Protein AF-A0A955LW94-F1 (afdb_monomer)

Sequence (268 aa):
SRWRDDLGRRETWSETIQRFVDFMKENLQDSLTDKEYSQIHDALLHQEVVPSMRLLWASGSAARSTHVAAYNCSYIVPQKLRDFSEIMYILMCGSAAGFSVERQNIENLPRIETQSGNKRETYLVPDTKEGWCDALLSGLESWYAGDDIDFDYSAIRPKGSRLKTMGGRAMGADPLIDLLSFTKELIVSNQGRQLSSIQVHDLICKIGEIVEASGKRRAALISLSDLNDADKKKKKNGRFYETAPHRSLANNSTVYTQKPTPEEFLEE

Secondary structure (DSSP, 8-state):
--EETTTTEEPPHHHHHHHHHHHHHHHHGGGS-HHHHHHHHHHHHTTSS---HHHHHHTTHHHHH-GGGG-SEEEE---SHHHHHHHHHHHHTT-EEEEE--HHHHTTSPPPPPP-S-BPPPEE--SSHHHHHHHHHHHHHHHHTT-B--EE-TTSPPTT-B-SSS-SB---SHHHHHHHHHHHHHHHTTTTSPPPHHHHHHHHHHHHHHHHTTSS----EEEEEETT-HHHHTTTSSSHHHH-GGGGGEEEEEE-SSPPPHHHHHH-

Mean predicted aligned error: 4.95 Å

Nearest PDB structures (foldseek):
  1l1l-assembly4_D  TM=8.360E-01  e=5.823E-16  Lactobacillus leichmannii
  3o0n-assembly1_A  TM=4.102E-01  e=4.288E-04  Thermotoga maritima
  5tus-assembly3_A  TM=4.797E-01  e=1.096E-02  Homo sapiens
  2zlg-assembly1_A-2  TM=4.234E-01  e=1.449E-02  Saccharomyces cerevisiae
  9db2-assembly1_B  TM=2.442E-01  e=3.747E-02  Escherichia coli

Solvent-accessible surface area (backbone atoms only — not comparable to full-atom values): 14770 Å² total; per-residue (Å²): 108,56,80,36,82,93,73,78,42,64,47,50,70,66,57,37,49,50,50,31,51,53,42,47,46,70,75,51,48,86,78,55,53,75,66,55,53,50,53,52,50,49,34,44,71,73,60,77,45,80,74,60,69,40,33,59,69,20,46,49,69,34,28,73,76,36,65,62,27,45,42,59,69,49,74,49,72,44,38,49,75,61,44,60,24,50,53,40,44,42,39,69,48,66,16,26,44,32,36,41,42,28,64,90,36,43,71,56,34,71,62,21,36,62,74,70,80,47,69,53,77,67,44,73,33,49,73,45,71,64,29,53,24,51,47,51,33,52,48,50,60,29,43,35,69,9,30,42,73,50,74,42,57,85,62,37,57,57,58,66,42,74,37,83,65,84,52,55,37,39,65,35,54,61,47,59,54,53,46,52,48,53,49,49,53,56,47,66,78,34,49,75,34,59,73,52,51,60,53,55,49,48,52,54,21,41,51,34,49,47,45,26,64,39,74,83,59,69,48,47,35,38,40,34,30,48,73,84,41,70,73,56,81,53,63,78,49,86,69,28,66,81,81,48,49,43,55,77,42,41,51,76,47,68,52,74,94,60,87,70,53,74,66,62,61,71,72,108

Organism: NCBI:txid2053526

Foldseek 3Di:
DDDDPVVRGDDDQLRLLVLLLVLVCVVCPPVDDPVVSVVSSVCSSVPVDDDPVQSSLQRPPLCVVDVLSSAAEDEDEAQELLVLLVLLLSVLSVHAYEYELAPVRQVNYAAAAAAPAAEDEEAEQAQDSNSLSVVSSVLSVQRSVNYHYHYDQVNHDDFQPFDDNNTATDHGCVLSVVLSVLSNVLRNVRHPGGDHSVSVLLSSLSSQCSSCSRPDDGHAYEYEYALPPPCPLCCPPDVNCVVRVSNVRYDYDYDDPDDDDPVSVVSD

InterPro domains:
  IPR050862 Ribonucleoside diphosphate reductase class-2 [PTHR43371] (10-258)
  IPR054158 B12-dependent ribonucleotide reductase, insertion domain [PF21995] (118-181)

Radius of gyration: 21.72 Å; Cα contacts (8 Å, |Δi|>4): 427; chains: 1; bounding box: 57×44×60 Å

Structure (mmCIF, N/CA/C/O backbone):
data_AF-A0A955LW94-F1
#
_entry.id   AF-A0A955LW94-F1
#
loop_
_atom_site.group_PDB
_atom_site.id
_atom_site.type_symbol
_atom_site.label_atom_id
_atom_site.label_alt_id
_atom_site.label_comp_id
_atom_site.label_asym_id
_atom_site.label_entity_id
_atom_site.label_seq_id
_atom_site.pdbx_PDB_ins_code
_atom_site.Cartn_x
_atom_site.Cartn_y
_atom_site.Cartn_z
_atom_site.occupancy
_atom_site.B_iso_or_equiv
_atom_site.auth_seq_id
_atom_site.auth_comp_id
_atom_site.auth_asym_id
_atom_site.auth_atom_id
_atom_site.pdbx_PDB_model_num
ATOM 1 N N . SER A 1 1 ? 16.984 -5.914 -14.286 1.00 80.31 1 SER A N 1
ATOM 2 C CA . SER A 1 1 ? 16.863 -7.093 -15.153 1.00 80.31 1 SER A CA 1
ATOM 3 C C . SER A 1 1 ? 15.548 -7.846 -14.921 1.00 80.31 1 SER A C 1
ATOM 5 O O . SER A 1 1 ? 15.332 -8.465 -13.870 1.00 80.31 1 SER A O 1
ATOM 7 N N . ARG A 1 2 ? 14.622 -7.727 -15.879 1.00 84.38 2 ARG A N 1
ATOM 8 C CA . ARG A 1 2 ? 13.325 -8.425 -15.922 1.00 84.38 2 ARG A CA 1
ATOM 9 C C . ARG A 1 2 ? 13.457 -9.815 -16.545 1.00 84.38 2 ARG A C 1
ATOM 11 O O . ARG A 1 2 ? 14.456 -10.118 -17.180 1.00 84.38 2 ARG A O 1
ATOM 18 N N . TRP A 1 3 ? 12.460 -10.669 -16.326 1.00 86.31 3 TRP A N 1
ATOM 19 C CA . TRP A 1 3 ? 12.361 -11.960 -17.011 1.00 86.31 3 TRP A CA 1
ATOM 20 C C . TRP A 1 3 ? 11.798 -11.755 -18.42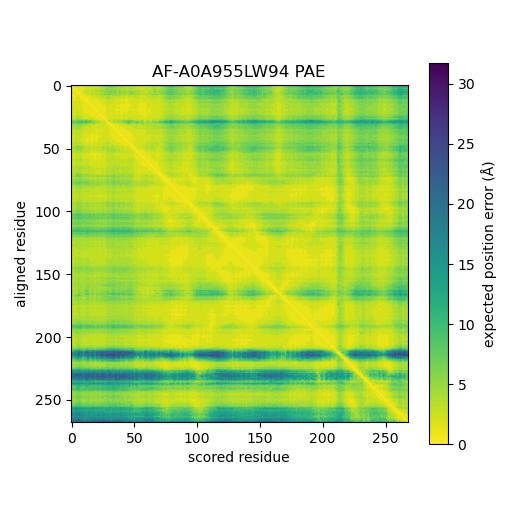3 1.00 86.31 3 TRP A C 1
ATOM 22 O O . TRP A 1 3 ? 10.822 -11.022 -18.576 1.00 86.31 3 TRP A O 1
ATOM 32 N N . ARG A 1 4 ? 12.409 -12.392 -19.424 1.00 87.25 4 ARG A N 1
ATOM 33 C CA . ARG A 1 4 ? 11.995 -12.404 -20.830 1.00 87.25 4 ARG A CA 1
ATOM 34 C C . ARG A 1 4 ? 11.497 -13.805 -21.165 1.00 87.25 4 ARG A C 1
ATOM 36 O O . ARG A 1 4 ? 12.300 -14.726 -21.299 1.00 87.25 4 ARG A O 1
ATOM 43 N N . ASP A 1 5 ? 10.176 -13.973 -21.236 1.00 86.25 5 ASP A N 1
ATOM 44 C CA . ASP A 1 5 ? 9.554 -15.279 -21.497 1.00 86.25 5 ASP A CA 1
ATOM 45 C C . ASP A 1 5 ? 9.936 -15.838 -22.874 1.00 86.25 5 ASP A C 1
ATOM 47 O O . ASP A 1 5 ? 10.143 -17.039 -23.004 1.00 86.25 5 ASP A O 1
ATOM 51 N N . ASP A 1 6 ? 10.120 -14.963 -23.862 1.00 91.25 6 ASP A N 1
ATOM 52 C CA . ASP A 1 6 ? 10.554 -15.295 -25.221 1.00 91.25 6 ASP A CA 1
ATOM 53 C C . ASP A 1 6 ? 11.993 -15.832 -25.292 1.00 91.25 6 ASP A C 1
ATOM 55 O O . ASP A 1 6 ? 12.307 -16.630 -26.169 1.00 91.25 6 ASP A O 1
ATOM 59 N N . LEU A 1 7 ? 12.858 -15.431 -24.354 1.00 92.00 7 LEU A N 1
ATOM 60 C CA . LEU A 1 7 ? 14.263 -15.855 -24.305 1.00 92.00 7 LEU A CA 1
ATOM 61 C C . LEU A 1 7 ? 14.551 -16.881 -23.200 1.00 92.00 7 LEU A C 1
ATOM 63 O O . LEU A 1 7 ? 15.684 -17.340 -23.075 1.00 92.00 7 LEU A O 1
ATOM 67 N N . GLY A 1 8 ? 13.569 -17.196 -22.349 1.00 93.31 8 GLY A N 1
ATOM 68 C CA . GLY A 1 8 ? 13.742 -18.107 -21.215 1.00 93.31 8 GLY A CA 1
ATOM 69 C C . GLY A 1 8 ? 14.806 -17.664 -20.199 1.00 93.31 8 GLY A C 1
ATOM 70 O O . GLY A 1 8 ? 15.336 -18.499 -19.466 1.00 93.31 8 GLY A O 1
ATOM 71 N N . ARG A 1 9 ? 15.147 -16.368 -20.149 1.00 93.81 9 ARG A N 1
ATOM 72 C CA . ARG A 1 9 ? 16.187 -15.815 -19.265 1.00 93.81 9 ARG A CA 1
ATOM 73 C C . ARG A 1 9 ? 15.847 -14.412 -18.777 1.00 93.81 9 ARG A C 1
ATOM 75 O O . ARG A 1 9 ? 14.855 -13.809 -19.178 1.00 93.81 9 ARG A O 1
ATOM 82 N N . ARG A 1 10 ? 16.684 -13.872 -17.891 1.00 91.25 10 ARG A N 1
ATOM 83 C CA . ARG A 1 10 ? 16.603 -12.464 -17.492 1.00 91.25 10 ARG A CA 1
ATOM 84 C C . ARG A 1 10 ? 17.370 -11.555 -18.461 1.00 91.25 10 ARG A C 1
ATOM 86 O O . ARG A 1 10 ? 18.280 -12.013 -19.151 1.00 91.25 10 ARG A O 1
ATOM 93 N N . GLU A 1 11 ? 16.994 -10.279 -18.491 1.00 94.25 11 GLU A N 1
ATOM 94 C CA . GLU A 1 11 ? 17.666 -9.233 -19.273 1.00 94.25 11 GLU A CA 1
ATOM 95 C C . GLU A 1 11 ? 19.150 -9.095 -18.888 1.00 94.25 11 GLU A C 1
ATOM 97 O O . GLU A 1 11 ? 19.503 -9.169 -17.705 1.00 94.25 11 GLU A O 1
ATOM 102 N N . THR A 1 12 ? 20.012 -8.812 -19.856 1.00 96.25 12 THR A N 1
ATOM 103 C CA . THR A 1 12 ? 21.361 -8.294 -19.602 1.00 96.25 12 THR A CA 1
ATOM 104 C C . THR A 1 12 ? 21.299 -6.826 -19.156 1.00 96.25 12 THR A C 1
ATOM 106 O O . THR A 1 12 ? 20.238 -6.186 -19.156 1.00 96.25 12 THR A O 1
ATOM 109 N N . TRP A 1 13 ? 22.444 -6.273 -18.746 1.00 95.81 13 TRP A N 1
ATOM 110 C CA . TRP A 1 13 ? 22.549 -4.844 -18.441 1.00 95.81 13 TRP A CA 1
ATOM 111 C C . TRP A 1 13 ? 22.241 -3.980 -19.670 1.00 95.81 13 TRP A C 1
ATOM 113 O O . TRP A 1 13 ? 21.379 -3.109 -19.588 1.00 95.81 13 TRP A O 1
ATOM 123 N N . SER A 1 14 ? 22.841 -4.298 -20.821 1.00 96.38 14 SER A N 1
ATOM 124 C CA . SER A 1 14 ? 22.588 -3.596 -22.084 1.00 96.38 14 SER A CA 1
ATOM 125 C C . SER A 1 14 ? 21.114 -3.632 -22.494 1.00 96.38 14 SER A C 1
ATOM 127 O O . SER A 1 14 ? 20.544 -2.596 -22.813 1.00 96.38 14 SER A O 1
ATOM 129 N N . GLU A 1 15 ? 20.448 -4.786 -22.385 1.00 96.38 15 GLU A N 1
ATOM 130 C CA . GLU A 1 15 ? 19.009 -4.910 -22.669 1.00 96.38 15 GLU A CA 1
ATOM 131 C C . GLU A 1 15 ? 18.148 -4.077 -21.705 1.00 96.38 15 GLU A C 1
ATOM 133 O O . GLU A 1 15 ? 17.124 -3.518 -22.097 1.00 96.38 15 GLU A O 1
ATOM 138 N N . THR A 1 16 ? 18.562 -3.974 -20.437 1.00 95.81 16 THR A N 1
ATOM 139 C CA . THR A 1 16 ? 17.872 -3.153 -19.431 1.00 95.81 16 THR A CA 1
ATOM 140 C C . THR A 1 16 ? 17.989 -1.663 -19.762 1.00 95.81 16 THR A C 1
ATOM 142 O O . THR A 1 16 ? 16.987 -0.950 -19.675 1.00 95.81 16 THR A O 1
ATOM 145 N N . ILE A 1 17 ? 19.189 -1.201 -20.133 1.00 97.12 17 ILE A N 1
ATOM 146 C CA . ILE A 1 17 ? 19.439 0.195 -20.507 1.00 97.12 17 ILE A CA 1
ATOM 147 C C . ILE A 1 17 ? 18.708 0.548 -21.798 1.00 97.12 17 ILE A C 1
ATOM 149 O O . ILE A 1 17 ? 17.989 1.544 -21.812 1.00 97.12 17 ILE A O 1
ATOM 153 N N . GLN A 1 18 ? 18.786 -0.301 -22.825 1.00 96.62 18 GLN A N 1
ATOM 154 C CA . GLN A 1 18 ? 18.072 -0.080 -24.081 1.00 96.62 18 GLN A CA 1
ATOM 155 C C . GLN A 1 18 ? 16.566 0.078 -23.844 1.00 96.62 18 GLN A C 1
ATOM 157 O O . GLN A 1 18 ? 15.987 1.087 -24.232 1.00 96.62 18 GLN A O 1
ATOM 162 N N . ARG A 1 19 ? 15.938 -0.842 -23.090 1.00 95.88 19 ARG A N 1
ATOM 163 C CA . ARG A 1 19 ? 14.509 -0.741 -22.740 1.00 95.88 19 ARG A CA 1
ATOM 164 C C . ARG A 1 19 ? 14.168 0.572 -22.034 1.00 95.88 19 ARG A C 1
ATOM 166 O O . ARG A 1 19 ? 13.079 1.110 -22.225 1.00 95.88 19 ARG A O 1
ATOM 173 N N . PHE A 1 20 ? 15.042 1.044 -21.150 1.00 96.19 20 PHE A N 1
ATOM 174 C CA . PHE A 1 20 ? 14.830 2.305 -20.452 1.00 96.19 20 PHE A CA 1
ATOM 175 C C . PHE A 1 20 ? 14.926 3.499 -21.401 1.00 96.19 20 PHE A C 1
ATOM 177 O O . PHE A 1 20 ? 14.016 4.322 -21.392 1.00 96.19 20 PHE A O 1
ATOM 184 N N . VAL A 1 21 ? 15.965 3.572 -22.234 1.00 96.06 21 VAL A N 1
ATOM 185 C CA . VAL A 1 21 ? 16.148 4.667 -23.196 1.00 96.06 21 VAL A CA 1
ATOM 186 C C . VAL A 1 21 ? 15.017 4.689 -24.223 1.00 96.06 21 VAL A C 1
ATOM 188 O O . VAL A 1 21 ? 14.466 5.757 -24.465 1.00 96.06 21 VAL A O 1
ATOM 191 N N . ASP A 1 22 ? 14.589 3.533 -24.736 1.00 96.12 22 ASP A N 1
ATOM 192 C CA . ASP A 1 22 ? 13.448 3.429 -25.657 1.00 96.12 22 ASP A CA 1
ATOM 193 C C . ASP A 1 22 ? 12.164 3.965 -25.022 1.00 96.12 22 ASP A C 1
ATOM 195 O O . ASP A 1 22 ? 11.426 4.735 -25.634 1.00 96.12 22 ASP A O 1
ATOM 199 N N . PHE A 1 23 ? 11.915 3.596 -23.763 1.00 96.00 23 PHE A N 1
ATOM 200 C CA . PHE A 1 23 ? 10.771 4.105 -23.016 1.00 96.00 23 PHE A CA 1
ATOM 201 C C . PHE A 1 23 ? 10.865 5.618 -22.789 1.00 96.00 23 PHE A C 1
ATOM 203 O O . PHE A 1 23 ? 9.860 6.314 -22.895 1.00 96.00 23 PHE A O 1
ATOM 210 N N . MET A 1 24 ? 12.052 6.153 -22.492 1.00 95.31 24 MET A N 1
ATOM 211 C CA . MET A 1 24 ? 12.229 7.601 -22.369 1.00 95.31 24 MET A CA 1
ATOM 212 C C . MET A 1 24 ? 12.001 8.300 -23.709 1.00 95.31 24 MET A C 1
ATOM 214 O O . MET A 1 24 ? 11.291 9.298 -23.739 1.00 95.31 24 MET A O 1
ATOM 218 N N . LYS A 1 25 ? 12.517 7.749 -24.812 1.00 95.00 25 LYS A N 1
ATOM 219 C CA . LYS A 1 25 ? 12.333 8.288 -26.164 1.00 95.00 25 LYS A CA 1
ATOM 220 C C . LYS A 1 25 ? 10.867 8.311 -26.589 1.00 95.00 25 LYS A C 1
ATOM 222 O O . LYS A 1 25 ? 10.410 9.304 -27.138 1.00 95.00 25 LYS A O 1
ATOM 227 N N . GLU A 1 26 ? 10.109 7.266 -26.262 1.00 95.12 26 GLU A N 1
ATOM 228 C CA . GLU A 1 26 ? 8.654 7.211 -26.467 1.00 95.12 26 GLU A CA 1
ATOM 229 C C . GLU A 1 26 ? 7.914 8.355 -25.752 1.00 95.12 26 GLU A C 1
ATOM 231 O O . GLU A 1 26 ? 6.994 8.937 -26.323 1.00 95.12 26 GLU A O 1
ATOM 236 N N . ASN A 1 27 ? 8.309 8.681 -24.515 1.00 94.00 27 ASN A N 1
ATOM 237 C CA . ASN A 1 27 ? 7.599 9.653 -23.673 1.00 94.00 27 ASN A CA 1
ATOM 238 C C . ASN A 1 27 ? 8.092 11.098 -23.840 1.00 94.00 27 ASN A C 1
ATOM 240 O O . ASN A 1 27 ? 7.323 12.028 -23.617 1.00 94.00 27 ASN A O 1
ATOM 244 N N . LEU A 1 28 ? 9.363 11.293 -24.193 1.00 93.06 28 LEU A N 1
ATOM 245 C CA . LEU A 1 28 ? 9.976 12.611 -24.372 1.00 93.06 28 LEU A CA 1
ATOM 246 C C . LEU A 1 28 ? 9.963 13.074 -25.831 1.00 93.06 28 LEU A C 1
ATOM 248 O O . LEU A 1 28 ? 10.077 14.275 -26.075 1.00 93.06 28 LEU A O 1
ATOM 252 N N . GLN A 1 29 ? 9.805 12.150 -26.783 1.00 88.38 29 GLN A N 1
ATOM 253 C CA . GLN A 1 29 ? 9.732 12.433 -28.218 1.00 88.38 29 GLN A CA 1
ATOM 254 C C . GLN A 1 29 ? 10.877 13.369 -28.653 1.00 88.38 29 GLN A C 1
ATOM 256 O O . GLN A 1 29 ? 12.042 13.091 -28.350 1.00 88.38 29 GLN A O 1
ATOM 261 N N . ASP A 1 30 ? 10.539 14.494 -29.289 1.00 90.88 30 ASP A N 1
ATOM 262 C CA . ASP A 1 30 ? 11.468 15.475 -29.861 1.00 90.88 30 ASP A CA 1
ATOM 263 C C . ASP A 1 30 ? 12.112 16.407 -28.818 1.00 90.88 30 ASP A C 1
ATOM 265 O O . ASP A 1 30 ? 12.793 17.367 -29.175 1.00 90.88 30 ASP A O 1
ATOM 269 N N . SER A 1 31 ? 11.927 16.142 -27.518 1.00 94.94 31 SER A N 1
ATOM 270 C CA . SER A 1 31 ? 12.567 16.931 -26.453 1.00 94.94 31 SER A CA 1
ATOM 271 C C . SER A 1 31 ? 14.090 16.770 -26.424 1.00 94.94 31 SER A C 1
ATOM 273 O O . SER A 1 31 ? 14.767 17.589 -25.811 1.00 94.94 31 SER A O 1
ATOM 275 N N . LEU A 1 32 ? 14.620 15.707 -27.041 1.00 94.75 32 LEU A N 1
ATOM 276 C CA . LEU A 1 32 ? 16.048 15.410 -27.148 1.00 94.75 32 LEU A CA 1
ATOM 277 C C . LEU A 1 32 ? 16.377 14.937 -28.567 1.00 94.75 32 LEU A C 1
ATOM 279 O O . LEU A 1 32 ? 15.595 14.238 -29.212 1.00 94.75 32 LEU A O 1
ATOM 283 N N . THR A 1 33 ? 17.569 15.274 -29.035 1.00 95.62 33 THR A N 1
ATOM 284 C CA . THR A 1 33 ? 18.122 14.808 -30.309 1.00 95.62 33 THR A CA 1
ATOM 285 C C . THR A 1 33 ? 18.599 13.353 -30.221 1.00 95.62 33 THR A C 1
ATOM 287 O O . THR A 1 33 ? 18.950 12.851 -29.153 1.00 95.62 33 THR A O 1
ATOM 290 N N . ASP A 1 34 ? 18.710 12.665 -31.363 1.00 94.00 34 ASP A N 1
ATOM 291 C CA . ASP A 1 34 ? 19.263 11.298 -31.418 1.00 94.00 34 ASP A CA 1
ATOM 292 C C . ASP A 1 34 ? 20.690 11.207 -30.854 1.00 94.00 34 ASP A C 1
ATOM 294 O O . ASP A 1 34 ? 21.075 10.198 -30.254 1.00 94.00 34 ASP A O 1
ATOM 298 N N . LYS A 1 35 ? 21.472 12.284 -31.005 1.00 96.19 35 LYS A N 1
ATOM 299 C CA . LYS A 1 35 ? 22.811 12.391 -30.423 1.00 96.19 35 LYS A CA 1
ATOM 300 C C . LYS A 1 35 ? 22.752 12.406 -28.896 1.00 96.19 35 LYS A C 1
ATOM 302 O O . LYS A 1 35 ? 23.528 11.694 -28.266 1.00 96.19 35 LYS A O 1
ATOM 307 N N . GLU A 1 36 ? 21.834 13.169 -28.309 1.00 96.56 36 GLU A N 1
ATOM 308 C CA . GLU A 1 36 ? 21.650 13.224 -26.853 1.00 96.56 36 GLU A CA 1
ATOM 309 C C . GLU A 1 36 ? 21.148 11.887 -26.301 1.00 96.56 36 GLU A C 1
ATOM 311 O O . GLU A 1 36 ? 21.689 11.405 -25.309 1.00 96.56 36 GLU A O 1
ATOM 316 N N . TYR A 1 37 ? 20.199 11.221 -26.971 1.00 95.56 37 TYR A N 1
ATOM 317 C CA . TYR A 1 37 ? 19.780 9.869 -26.576 1.00 95.56 37 TYR A CA 1
ATOM 318 C C . TYR A 1 37 ? 20.938 8.865 -26.610 1.00 95.56 37 TYR A C 1
ATOM 320 O O . TYR A 1 37 ? 21.047 8.039 -25.705 1.00 95.56 37 TYR A O 1
ATOM 328 N N . SER A 1 38 ? 21.815 8.950 -27.614 1.00 96.00 38 SER A N 1
ATOM 329 C CA . SER A 1 38 ? 22.997 8.083 -27.717 1.00 96.00 38 SER A CA 1
ATOM 330 C C . SER A 1 38 ? 23.995 8.357 -26.587 1.00 96.00 38 SER A C 1
ATOM 332 O O . SER A 1 38 ? 24.471 7.426 -25.944 1.00 96.00 38 SER A O 1
ATOM 334 N N . GLN A 1 39 ? 24.246 9.632 -26.273 1.00 97.12 39 GLN A N 1
ATOM 335 C CA . GLN A 1 39 ? 25.095 10.024 -25.142 1.00 97.12 39 GLN A CA 1
ATOM 336 C C . GLN A 1 39 ? 24.534 9.531 -23.803 1.00 97.12 39 GLN A C 1
ATOM 338 O O . GLN A 1 39 ? 25.277 8.998 -22.984 1.00 97.12 39 GLN A O 1
ATOM 343 N N . ILE A 1 40 ? 23.221 9.666 -23.589 1.00 95.81 40 ILE A N 1
ATOM 344 C CA . ILE A 1 40 ? 22.545 9.158 -22.388 1.00 95.81 40 ILE A CA 1
ATOM 345 C C . ILE A 1 40 ? 22.663 7.635 -22.318 1.00 95.81 40 ILE A C 1
ATOM 347 O O . ILE A 1 40 ? 22.987 7.102 -21.260 1.00 95.81 40 ILE A O 1
ATOM 351 N N . HIS A 1 41 ? 22.418 6.929 -23.424 1.00 96.94 41 HIS A N 1
ATOM 352 C CA . HIS A 1 41 ? 22.554 5.477 -23.483 1.00 96.94 41 HIS A CA 1
ATOM 353 C C . HIS A 1 41 ? 23.960 5.025 -23.069 1.00 96.94 41 HIS A C 1
ATOM 355 O O . HIS A 1 41 ? 24.087 4.144 -22.218 1.00 96.94 41 HIS A O 1
ATOM 361 N N . ASP A 1 42 ? 25.003 5.649 -23.614 1.00 97.81 42 ASP A N 1
ATOM 362 C CA . ASP A 1 42 ? 26.387 5.276 -23.320 1.00 97.81 42 ASP A CA 1
ATOM 363 C C . ASP A 1 42 ? 26.775 5.606 -21.878 1.00 97.81 42 ASP A C 1
ATOM 365 O O . ASP A 1 42 ? 27.359 4.759 -21.199 1.00 97.81 42 ASP A O 1
ATOM 369 N N . ALA A 1 43 ? 26.387 6.777 -21.368 1.00 97.81 43 ALA A N 1
ATOM 370 C CA . ALA A 1 43 ? 26.632 7.150 -19.976 1.00 97.81 43 ALA A CA 1
ATOM 371 C C . ALA A 1 43 ? 25.935 6.185 -18.996 1.00 97.81 43 ALA A C 1
ATOM 373 O O . ALA A 1 43 ? 26.504 5.800 -17.972 1.00 97.81 43 ALA A O 1
ATOM 374 N N . LEU A 1 44 ? 24.718 5.734 -19.324 1.00 97.19 44 LEU A N 1
ATOM 375 C CA . LEU A 1 44 ? 23.992 4.715 -18.564 1.00 97.19 44 LEU A CA 1
ATOM 376 C C . LEU A 1 44 ? 24.664 3.340 -18.650 1.00 97.19 44 LEU A C 1
ATOM 378 O O . LEU A 1 44 ? 24.786 2.648 -17.638 1.00 97.19 44 LEU A O 1
ATOM 382 N N . LEU A 1 45 ? 25.099 2.930 -19.8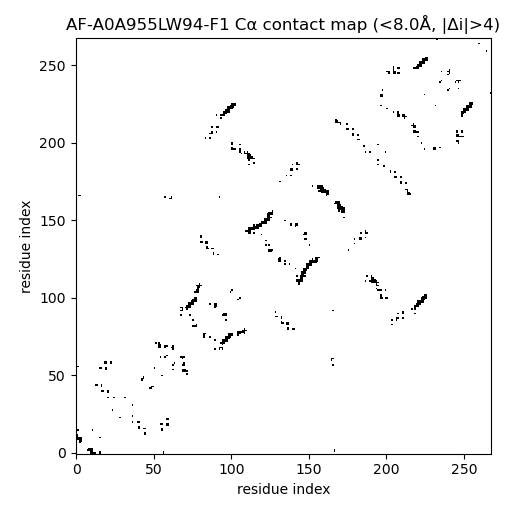43 1.00 97.06 45 LEU A N 1
ATOM 383 C CA . LEU A 1 45 ? 25.733 1.634 -20.074 1.00 97.06 45 LEU A CA 1
ATOM 384 C C . LEU A 1 45 ? 27.040 1.503 -19.282 1.00 97.06 45 LEU A C 1
ATOM 386 O O . LEU A 1 45 ? 27.262 0.461 -18.663 1.00 97.06 45 LEU A O 1
ATOM 390 N N . HIS A 1 46 ? 27.840 2.571 -19.237 1.00 97.56 46 HIS A N 1
ATOM 391 C CA . HIS A 1 46 ? 29.090 2.655 -18.474 1.00 97.56 46 HIS A CA 1
ATOM 392 C C . HIS A 1 46 ? 28.895 3.071 -17.008 1.00 97.56 46 HIS A C 1
ATOM 394 O O . HIS A 1 46 ? 29.869 3.185 -16.270 1.00 97.56 46 HIS A O 1
ATOM 400 N N . GLN A 1 47 ? 27.643 3.244 -16.566 1.00 96.25 47 GLN A N 1
ATOM 401 C CA . GLN A 1 47 ? 27.275 3.591 -15.188 1.00 96.25 47 GLN A CA 1
ATOM 402 C C . GLN A 1 47 ? 27.861 4.929 -14.696 1.00 96.25 47 GLN A C 1
ATOM 404 O O . GLN A 1 47 ? 28.007 5.134 -13.492 1.00 96.25 47 GLN A O 1
ATOM 409 N N . GLU A 1 48 ? 28.154 5.856 -15.609 1.00 97.75 48 GLU A N 1
ATOM 410 C CA . GLU A 1 48 ? 28.578 7.227 -15.290 1.00 97.75 48 GLU A CA 1
ATOM 411 C C . GLU A 1 48 ? 27.438 8.013 -14.632 1.00 97.75 48 GLU A C 1
ATOM 413 O O . GLU A 1 48 ? 27.651 8.840 -13.746 1.00 97.75 48 GLU A O 1
ATOM 418 N N . VAL A 1 49 ? 26.206 7.702 -15.040 1.00 95.25 49 VAL A N 1
ATOM 419 C CA . VAL A 1 49 ? 24.965 8.156 -14.414 1.00 95.25 49 VAL A CA 1
ATOM 420 C C . VAL A 1 49 ? 24.006 6.978 -14.281 1.00 95.25 49 VAL A C 1
ATOM 422 O O . VAL A 1 49 ? 24.044 6.029 -15.064 1.00 95.25 49 VAL A O 1
ATOM 425 N N . VAL A 1 50 ? 23.117 7.024 -13.288 1.00 90.81 50 VAL A N 1
ATOM 426 C CA . VAL A 1 50 ? 22.058 6.022 -13.108 1.00 90.81 50 VAL A CA 1
ATOM 427 C C . VAL A 1 50 ? 20.719 6.716 -12.856 1.00 90.81 50 VAL A C 1
ATOM 429 O O . VAL A 1 50 ? 20.659 7.667 -12.075 1.00 90.81 50 VAL A O 1
ATOM 432 N N . PRO A 1 51 ? 19.624 6.269 -13.495 1.00 90.81 51 PRO A N 1
ATOM 433 C CA . PRO A 1 51 ? 18.314 6.849 -13.277 1.00 90.81 51 PRO A CA 1
ATOM 434 C C . PRO A 1 51 ? 17.744 6.306 -11.967 1.00 90.81 51 PRO A C 1
ATOM 436 O O . PRO A 1 51 ? 18.328 5.433 -11.312 1.00 90.81 51 PRO A O 1
ATOM 439 N N . SER A 1 52 ? 16.544 6.762 -11.600 1.00 90.06 52 SER A N 1
ATOM 440 C CA . SER A 1 52 ? 15.838 6.131 -10.492 1.00 90.06 52 SER A CA 1
ATOM 441 C C . SER A 1 52 ? 15.710 4.627 -10.768 1.00 90.06 52 SER A C 1
ATOM 443 O O . SER A 1 52 ? 15.211 4.190 -11.811 1.00 90.06 52 SER A O 1
ATOM 445 N N . MET A 1 53 ? 16.156 3.806 -9.812 1.00 88.50 53 MET A N 1
ATOM 446 C CA . MET A 1 53 ? 16.061 2.345 -9.937 1.00 88.50 53 MET A CA 1
ATOM 447 C C . MET A 1 53 ? 14.618 1.893 -10.159 1.00 88.50 53 MET A C 1
ATOM 449 O O . MET A 1 53 ? 14.371 0.853 -10.771 1.00 88.50 53 MET A O 1
ATOM 453 N N . ARG A 1 54 ? 13.659 2.698 -9.684 1.00 88.75 54 ARG A N 1
ATOM 454 C CA . ARG A 1 54 ? 12.241 2.474 -9.910 1.00 88.75 54 ARG A CA 1
ATOM 455 C C . ARG A 1 54 ? 11.892 2.531 -11.387 1.00 88.75 54 ARG A C 1
ATOM 457 O O . ARG A 1 54 ? 11.369 1.546 -11.898 1.00 88.75 54 ARG A O 1
ATOM 464 N N . LEU A 1 55 ? 12.184 3.636 -12.068 1.00 92.50 55 LEU A N 1
ATOM 465 C CA . LEU A 1 55 ? 11.821 3.766 -13.474 1.00 92.50 55 LEU A CA 1
ATOM 466 C C . LEU A 1 55 ? 12.656 2.832 -14.353 1.00 92.50 55 LEU A C 1
ATOM 468 O O . LEU A 1 55 ? 12.121 2.261 -15.294 1.00 92.50 55 LEU A O 1
ATOM 472 N N . LEU A 1 56 ? 13.912 2.556 -13.992 1.00 93.19 56 LEU A N 1
ATOM 473 C CA . LEU A 1 56 ? 14.725 1.533 -14.662 1.00 93.19 56 LEU A CA 1
ATOM 474 C C . LEU A 1 56 ? 14.062 0.144 -14.625 1.00 93.19 56 LEU A C 1
ATOM 476 O O . LEU A 1 56 ? 14.044 -0.604 -15.612 1.00 93.19 56 LEU A O 1
ATOM 480 N N . TRP A 1 57 ? 13.484 -0.205 -13.473 1.00 90.25 57 TRP A N 1
ATOM 481 C CA . TRP A 1 57 ? 12.728 -1.437 -13.300 1.00 90.25 57 TRP A CA 1
ATOM 482 C C . TRP A 1 57 ? 11.329 -1.378 -13.915 1.00 90.25 57 TRP A C 1
ATOM 484 O O . TRP A 1 57 ? 10.883 -2.425 -14.372 1.00 90.25 57 TRP A O 1
ATOM 494 N N . ALA A 1 58 ? 10.639 -0.232 -13.916 1.00 92.19 58 ALA A N 1
ATOM 495 C CA . ALA A 1 58 ? 9.233 -0.075 -14.312 1.00 92.19 58 ALA A CA 1
ATOM 496 C C . ALA A 1 58 ? 9.024 0.295 -15.792 1.00 92.19 58 ALA A C 1
ATOM 498 O O . ALA A 1 58 ? 7.957 -0.008 -16.336 1.00 92.19 58 ALA A O 1
ATOM 499 N N . SER A 1 59 ? 10.028 0.863 -16.464 1.00 94.06 59 SER A N 1
ATOM 500 C CA . SER A 1 59 ? 9.934 1.334 -17.849 1.00 94.06 59 SER A CA 1
ATOM 501 C C . SER A 1 59 ? 9.396 0.250 -18.788 1.00 94.06 59 SER A C 1
ATOM 503 O O . SER A 1 59 ? 9.801 -0.918 -18.739 1.00 94.06 59 SER A O 1
ATOM 505 N N . GLY A 1 60 ? 8.412 0.616 -19.605 1.00 93.25 60 GLY A N 1
ATOM 506 C CA . GLY A 1 60 ? 7.599 -0.306 -20.397 1.00 93.25 60 GLY A CA 1
ATOM 507 C C . GLY A 1 60 ? 6.217 -0.543 -19.779 1.00 93.25 60 GLY A C 1
ATOM 508 O O . GLY A 1 60 ? 5.611 0.377 -19.240 1.00 93.25 60 GLY A O 1
ATOM 509 N N . SER A 1 61 ? 5.703 -1.777 -19.857 1.00 91.75 61 SER A N 1
ATOM 510 C CA . SER A 1 61 ? 4.299 -2.091 -19.527 1.00 91.75 61 SER A CA 1
ATOM 511 C C . SER A 1 61 ? 3.852 -1.641 -18.133 1.00 91.75 61 SER A C 1
ATOM 513 O O . SER A 1 61 ? 2.760 -1.104 -18.012 1.00 91.75 61 SER A O 1
ATOM 515 N N . ALA A 1 62 ? 4.683 -1.802 -17.097 1.00 91.44 62 ALA A N 1
ATOM 516 C CA . ALA A 1 62 ? 4.330 -1.384 -15.738 1.00 91.44 62 ALA A CA 1
ATOM 517 C C . ALA A 1 62 ? 4.088 0.126 -15.617 1.00 91.44 62 ALA A C 1
ATOM 519 O O . ALA A 1 62 ? 3.037 0.527 -15.124 1.00 91.44 62 ALA A O 1
ATOM 520 N N . ALA A 1 63 ? 5.021 0.946 -16.109 1.00 93.94 63 ALA A N 1
ATOM 521 C CA . ALA A 1 63 ? 4.879 2.401 -16.100 1.00 93.94 63 ALA A CA 1
ATOM 522 C C . ALA A 1 63 ? 3.772 2.898 -17.051 1.00 93.94 63 ALA A C 1
ATOM 524 O O . ALA A 1 63 ? 3.126 3.893 -16.743 1.00 93.94 63 ALA A O 1
ATOM 525 N N . ARG A 1 64 ? 3.504 2.189 -18.162 1.00 94.56 64 ARG A N 1
ATOM 526 C CA . ARG A 1 64 ? 2.364 2.493 -19.052 1.00 94.56 64 ARG A CA 1
ATOM 527 C C . ARG A 1 64 ? 1.013 2.177 -18.411 1.00 94.56 64 ARG A C 1
ATOM 529 O O . ARG A 1 64 ? 0.057 2.902 -18.640 1.00 94.56 64 ARG A O 1
ATOM 536 N N . SER A 1 65 ? 0.917 1.102 -17.623 1.00 92.19 65 SER A N 1
ATOM 537 C CA . SER A 1 65 ? -0.324 0.769 -16.911 1.00 92.19 65 SER A CA 1
ATOM 538 C C . SER A 1 65 ? -0.634 1.760 -15.791 1.00 92.19 65 SER A C 1
ATOM 540 O O . SER A 1 65 ? -1.799 2.042 -15.543 1.00 92.19 65 SER A O 1
ATOM 542 N N . THR A 1 66 ? 0.384 2.259 -15.086 1.00 92.31 66 THR A N 1
ATOM 543 C CA . THR A 1 66 ? 0.211 3.265 -14.034 1.00 92.31 66 THR A CA 1
ATOM 544 C C . THR A 1 66 ? 1.497 4.051 -13.824 1.00 92.31 66 THR A C 1
ATOM 546 O O . THR A 1 66 ? 2.561 3.479 -13.564 1.00 92.31 66 THR A O 1
ATOM 549 N N . HIS A 1 67 ? 1.400 5.381 -13.874 1.00 92.38 67 HIS A N 1
ATOM 550 C CA . HIS A 1 67 ? 2.550 6.254 -13.640 1.00 92.38 67 HIS A CA 1
ATOM 551 C C . HIS A 1 67 ? 3.087 6.127 -12.207 1.00 92.38 67 HIS A C 1
ATOM 553 O O . HIS A 1 67 ? 4.264 6.384 -11.979 1.00 92.38 67 HIS A O 1
ATOM 559 N N . VAL A 1 68 ? 2.280 5.665 -11.240 1.00 93.00 68 VAL A N 1
ATOM 560 C CA . VAL A 1 68 ? 2.713 5.425 -9.848 1.00 93.00 68 VAL A CA 1
ATOM 561 C C . VAL A 1 68 ? 3.900 4.459 -9.797 1.00 93.00 68 VAL A C 1
ATOM 563 O O . VAL A 1 68 ? 4.799 4.618 -8.975 1.00 93.00 68 VAL A O 1
ATOM 566 N N . ALA A 1 69 ? 3.977 3.513 -10.739 1.00 91.44 69 ALA A N 1
ATOM 567 C CA . ALA A 1 69 ? 5.099 2.589 -10.859 1.00 91.44 69 ALA A CA 1
ATOM 568 C C . ALA A 1 69 ? 6.433 3.277 -11.197 1.00 91.44 69 ALA A C 1
ATOM 570 O O . ALA A 1 69 ? 7.470 2.636 -11.075 1.00 91.44 69 ALA A O 1
ATOM 571 N N . ALA A 1 70 ? 6.445 4.542 -11.626 1.00 92.31 70 ALA A N 1
ATOM 572 C CA . ALA A 1 70 ? 7.661 5.316 -11.877 1.00 92.31 70 ALA A CA 1
ATOM 573 C C . ALA A 1 70 ? 8.213 5.998 -10.612 1.00 92.31 70 ALA A C 1
ATOM 575 O O . ALA A 1 70 ? 9.410 6.291 -10.545 1.00 92.31 70 ALA A O 1
ATOM 576 N N . TYR A 1 71 ? 7.373 6.206 -9.595 1.00 90.81 71 TYR A N 1
ATOM 577 C CA . TYR A 1 71 ? 7.725 6.923 -8.370 1.00 90.81 71 TYR A CA 1
ATOM 578 C C . TYR A 1 71 ? 8.098 5.949 -7.252 1.00 90.81 71 TYR A C 1
ATOM 580 O O . TYR A 1 71 ? 7.503 4.883 -7.086 1.00 90.81 71 TYR A O 1
ATOM 588 N N . ASN A 1 72 ? 9.149 6.284 -6.503 1.00 88.06 72 ASN A N 1
ATOM 589 C CA . ASN A 1 72 ? 9.668 5.395 -5.464 1.00 88.06 72 ASN A CA 1
ATOM 590 C C . ASN A 1 72 ? 9.104 5.692 -4.071 1.00 88.06 72 ASN A C 1
ATOM 592 O O . ASN A 1 72 ? 9.014 4.773 -3.259 1.00 88.06 72 ASN A O 1
ATOM 596 N N . CYS A 1 73 ? 8.772 6.952 -3.803 1.00 91.88 73 CYS A N 1
ATOM 597 C CA . CYS A 1 73 ? 8.287 7.432 -2.517 1.00 91.88 73 CYS A CA 1
ATOM 598 C C . CYS A 1 73 ? 7.062 8.318 -2.740 1.00 91.88 73 CYS A C 1
ATOM 600 O O . CYS A 1 73 ? 6.963 9.001 -3.759 1.00 91.88 73 CYS A O 1
ATOM 602 N N . SER A 1 74 ? 6.165 8.323 -1.763 1.00 94.75 74 SER A N 1
ATOM 603 C CA . SER A 1 74 ? 4.956 9.141 -1.731 1.00 94.75 74 SER A CA 1
ATOM 604 C C . SER A 1 74 ? 4.664 9.574 -0.296 1.00 94.75 74 SER A C 1
ATOM 606 O O . SER A 1 74 ? 5.258 9.039 0.646 1.00 94.75 74 SER A O 1
ATOM 608 N N . TYR A 1 75 ? 3.756 10.529 -0.135 1.00 96.31 75 TYR A N 1
ATOM 609 C CA . TYR A 1 75 ? 3.275 10.972 1.163 1.00 96.31 75 TYR A CA 1
ATOM 610 C C . TYR A 1 75 ? 1.773 11.241 1.093 1.00 96.31 75 TYR A C 1
ATOM 612 O O . TYR A 1 75 ? 1.299 11.794 0.101 1.00 96.31 75 TYR A O 1
ATOM 620 N N . ILE A 1 76 ? 1.038 10.860 2.133 1.00 95.69 76 ILE A N 1
ATOM 621 C CA . ILE A 1 76 ? -0.403 11.088 2.239 1.00 95.69 76 ILE A CA 1
ATOM 622 C C . ILE A 1 76 ? -0.789 11.450 3.668 1.00 95.69 76 ILE A C 1
ATOM 624 O O . ILE A 1 76 ? -0.191 10.993 4.636 1.00 95.69 76 ILE A O 1
ATOM 628 N N . VAL A 1 77 ? -1.814 12.275 3.803 1.00 96.00 77 VAL A N 1
ATOM 629 C CA . VAL A 1 77 ? -2.389 12.650 5.089 1.00 96.00 77 VAL A CA 1
ATOM 630 C C . VAL A 1 77 ? -3.784 12.029 5.158 1.00 96.00 77 VAL A C 1
ATOM 632 O O . VAL A 1 77 ? -4.684 12.552 4.508 1.00 96.00 77 VAL A O 1
ATOM 635 N N . PRO A 1 78 ? -3.972 10.899 5.865 1.00 95.75 78 PRO A N 1
ATOM 636 C CA . PRO A 1 78 ? -5.270 10.247 5.976 1.00 95.75 78 PRO A CA 1
ATOM 637 C C . PRO A 1 78 ? -6.293 11.151 6.669 1.00 95.75 78 PRO A C 1
ATOM 639 O O . PRO A 1 78 ? -6.119 11.533 7.826 1.00 95.75 78 PRO A O 1
ATOM 642 N N . GLN A 1 79 ? -7.363 11.470 5.950 1.00 96.06 79 GLN A N 1
ATOM 643 C CA . GLN A 1 79 ? -8.489 12.296 6.393 1.00 96.06 79 GLN A CA 1
ATOM 644 C C . GLN A 1 79 ? -9.844 11.660 6.048 1.00 96.06 79 GLN A C 1
ATOM 646 O O . GLN A 1 79 ? -10.855 12.006 6.649 1.00 96.06 79 GLN A O 1
ATOM 651 N N . LYS A 1 80 ? -9.887 10.714 5.102 1.00 96.94 80 LYS A N 1
ATOM 652 C CA . LYS A 1 80 ? -11.096 9.988 4.675 1.00 96.94 80 LYS A CA 1
ATOM 653 C C . LYS A 1 80 ? -10.804 8.504 4.464 1.00 96.94 80 LYS A C 1
ATOM 655 O O . LYS A 1 80 ? -9.669 8.113 4.210 1.00 96.94 80 LYS A O 1
ATOM 660 N N . LEU A 1 81 ? -11.846 7.668 4.495 1.00 98.12 81 LEU A N 1
ATOM 661 C CA . LEU A 1 81 ? -11.710 6.206 4.368 1.00 98.12 81 LEU A CA 1
ATOM 662 C C . LEU A 1 81 ? -11.001 5.773 3.072 1.00 98.12 81 LEU A C 1
ATOM 664 O O . LEU A 1 81 ? -10.205 4.836 3.078 1.00 98.12 81 LEU A O 1
ATOM 668 N N . ARG A 1 82 ? -11.225 6.505 1.973 1.00 98.19 82 ARG A N 1
ATOM 669 C CA . ARG A 1 82 ? -10.552 6.268 0.688 1.00 98.19 82 ARG A CA 1
ATOM 670 C C . ARG A 1 82 ? -9.028 6.347 0.781 1.00 98.19 82 ARG A C 1
ATOM 672 O O . ARG A 1 82 ? -8.359 5.624 0.053 1.00 98.19 82 ARG A O 1
ATOM 679 N N . ASP A 1 83 ? -8.471 7.146 1.686 1.00 98.06 83 ASP A N 1
ATOM 680 C CA . ASP A 1 83 ? -7.019 7.321 1.777 1.00 98.06 83 ASP A CA 1
ATOM 681 C C . ASP A 1 83 ? -6.305 6.014 2.160 1.00 98.06 83 ASP A C 1
ATOM 683 O O . ASP A 1 83 ? -5.200 5.761 1.689 1.00 98.06 83 ASP A O 1
ATOM 687 N N . PHE A 1 84 ? -6.948 5.131 2.935 1.00 98.25 84 PHE A N 1
ATOM 688 C CA . PHE A 1 84 ? -6.406 3.800 3.239 1.00 98.25 84 PHE A CA 1
ATOM 689 C C . PHE A 1 84 ? -6.302 2.921 1.984 1.00 98.25 84 PHE A C 1
ATOM 691 O O . PHE A 1 84 ? -5.297 2.240 1.779 1.00 98.25 84 PHE A O 1
ATOM 698 N N . SER A 1 85 ? -7.312 2.984 1.114 1.00 97.56 85 SER A N 1
ATOM 699 C CA . SER A 1 85 ? -7.310 2.314 -0.190 1.00 97.56 85 SER A CA 1
ATOM 700 C C . SER A 1 85 ? -6.235 2.890 -1.123 1.00 97.56 85 SER A C 1
ATOM 702 O O . SER A 1 85 ? -5.513 2.136 -1.774 1.00 97.56 85 SER A O 1
ATOM 704 N N . GLU A 1 86 ? -6.046 4.212 -1.143 1.00 96.94 86 GLU A N 1
ATOM 705 C CA . GLU A 1 86 ? -4.977 4.853 -1.929 1.00 96.94 86 GLU A CA 1
ATOM 706 C C . GLU A 1 86 ? -3.577 4.450 -1.438 1.00 96.94 86 GLU A C 1
ATOM 708 O O . GLU A 1 86 ? -2.699 4.130 -2.243 1.00 96.94 86 GLU A O 1
ATOM 713 N N . ILE A 1 87 ? -3.366 4.390 -0.116 1.00 96.94 87 ILE A N 1
ATOM 714 C CA . ILE A 1 87 ? -2.120 3.882 0.480 1.00 96.94 87 ILE A CA 1
ATOM 715 C C . ILE A 1 87 ? -1.850 2.457 0.004 1.00 96.94 87 ILE A C 1
ATOM 717 O O . ILE A 1 87 ? -0.738 2.150 -0.433 1.00 96.94 87 ILE A O 1
ATOM 721 N N . MET A 1 88 ? -2.865 1.594 0.058 1.00 96.19 88 MET A N 1
ATOM 722 C CA . MET A 1 88 ? -2.758 0.220 -0.412 1.00 96.19 88 MET A CA 1
ATOM 723 C C . MET A 1 88 ? -2.360 0.163 -1.890 1.00 96.19 88 MET A C 1
ATOM 725 O O . MET A 1 88 ? -1.408 -0.538 -2.239 1.00 96.19 88 MET A O 1
ATOM 729 N N . TYR A 1 89 ? -3.009 0.950 -2.749 1.00 95.06 89 TYR A N 1
ATOM 730 C CA . TYR A 1 89 ? -2.710 0.996 -4.179 1.00 95.06 89 TYR A CA 1
ATOM 731 C C . TYR A 1 89 ? -1.268 1.439 -4.468 1.00 95.06 89 TYR A C 1
ATOM 733 O O . TYR A 1 89 ? -0.551 0.796 -5.246 1.00 95.06 89 TYR A O 1
ATOM 741 N N . ILE A 1 90 ? -0.812 2.506 -3.808 1.00 94.50 90 ILE A N 1
ATOM 742 C CA . ILE A 1 90 ? 0.556 3.031 -3.913 1.00 94.50 90 ILE A CA 1
ATOM 743 C C . ILE A 1 90 ? 1.580 1.958 -3.532 1.00 94.50 90 ILE A C 1
ATOM 745 O O . ILE A 1 90 ? 2.548 1.726 -4.271 1.00 94.50 90 ILE A O 1
ATOM 749 N N . LEU A 1 91 ? 1.349 1.275 -2.408 1.00 93.12 91 LEU A N 1
ATOM 750 C CA . LEU A 1 91 ? 2.208 0.198 -1.928 1.00 93.12 91 LEU A CA 1
ATOM 751 C C . LEU A 1 91 ? 2.204 -0.988 -2.904 1.00 93.12 91 LEU A C 1
ATOM 753 O O . LEU A 1 91 ? 3.273 -1.496 -3.244 1.00 93.12 91 LEU A O 1
ATOM 757 N N . MET A 1 92 ? 1.047 -1.385 -3.443 1.00 91.38 92 MET A N 1
ATOM 758 C CA . MET A 1 92 ? 0.938 -2.446 -4.459 1.00 91.38 92 MET A CA 1
ATOM 759 C C . MET A 1 92 ? 1.600 -2.077 -5.798 1.00 91.38 92 MET A C 1
ATOM 761 O O . MET A 1 92 ? 2.033 -2.962 -6.541 1.00 91.38 92 MET A O 1
ATOM 765 N N . CYS A 1 93 ? 1.742 -0.784 -6.107 1.00 90.81 93 CYS A N 1
ATOM 766 C CA . CYS A 1 93 ? 2.569 -0.284 -7.216 1.00 90.81 93 CYS A CA 1
ATOM 767 C C . CYS A 1 93 ? 4.076 -0.275 -6.890 1.00 90.81 93 CYS A C 1
ATOM 769 O O . CYS A 1 93 ? 4.909 0.095 -7.723 1.00 90.81 93 CYS A O 1
ATOM 771 N N . GLY A 1 94 ? 4.431 -0.698 -5.678 1.00 88.31 94 GLY A N 1
ATOM 772 C CA . GLY A 1 94 ? 5.778 -0.826 -5.148 1.00 88.31 94 GLY A CA 1
ATOM 773 C C . GLY A 1 94 ? 6.318 0.450 -4.514 1.00 88.31 94 GLY A C 1
ATOM 774 O O . GLY A 1 94 ? 7.457 0.436 -4.055 1.00 88.31 94 GLY A O 1
ATOM 775 N N . SER A 1 95 ? 5.599 1.578 -4.549 1.00 90.38 95 SER A N 1
ATOM 776 C CA . SER A 1 95 ? 6.075 2.845 -3.973 1.00 90.38 95 SER A CA 1
ATOM 777 C C . SER A 1 95 ? 6.019 2.788 -2.447 1.00 90.38 95 SER A C 1
ATOM 779 O O . SER A 1 95 ? 5.105 2.204 -1.884 1.00 90.38 95 SER A O 1
ATOM 781 N N . ALA A 1 96 ? 6.988 3.403 -1.772 1.00 91.81 96 ALA A N 1
ATOM 782 C CA . ALA A 1 96 ? 6.909 3.643 -0.336 1.00 91.81 96 ALA A CA 1
ATOM 783 C C . ALA A 1 96 ? 5.835 4.701 -0.033 1.00 91.81 96 ALA A C 1
ATOM 785 O O . ALA A 1 96 ? 5.570 5.571 -0.874 1.00 91.81 96 ALA A O 1
ATOM 786 N N . ALA A 1 97 ? 5.264 4.654 1.169 1.00 95.12 97 ALA A N 1
ATOM 787 C CA . ALA A 1 97 ? 4.256 5.610 1.619 1.00 95.12 97 ALA A CA 1
ATOM 788 C C . ALA A 1 97 ? 4.634 6.200 2.983 1.00 95.12 97 ALA A C 1
ATOM 790 O O . ALA A 1 97 ? 4.720 5.497 3.990 1.00 95.12 97 ALA A O 1
ATOM 791 N N . GLY A 1 98 ? 4.881 7.505 3.010 1.00 97.06 98 GLY A N 1
ATOM 792 C CA . GLY A 1 98 ? 4.865 8.277 4.242 1.00 97.06 98 GLY A CA 1
ATOM 793 C C . GLY A 1 98 ? 3.443 8.698 4.585 1.00 97.06 98 GLY A C 1
ATOM 794 O O . GLY A 1 98 ? 2.647 8.971 3.688 1.00 97.06 98 GLY A O 1
ATOM 795 N N . PHE A 1 99 ? 3.115 8.744 5.869 1.00 97.25 99 PHE A N 1
ATOM 796 C CA . PHE A 1 99 ? 1.803 9.181 6.315 1.00 97.25 99 PHE A CA 1
ATOM 797 C C . PHE A 1 99 ? 1.854 9.923 7.645 1.00 97.25 99 PHE A C 1
ATOM 799 O O . PHE A 1 99 ? 2.684 9.608 8.499 1.00 97.25 99 PHE A O 1
ATOM 806 N N . SER A 1 100 ? 0.949 10.883 7.836 1.00 96.06 100 SER A N 1
ATOM 807 C CA . SER A 1 100 ? 0.764 11.554 9.126 1.00 96.06 100 SER A CA 1
ATOM 808 C C . SER A 1 100 ? -0.471 11.036 9.844 1.00 96.06 100 SER A C 1
ATOM 810 O O . SER A 1 100 ? -1.552 10.961 9.280 1.00 96.06 100 SER A O 1
ATOM 812 N N . VAL A 1 101 ? -0.301 10.695 11.113 1.00 95.19 101 VAL A N 1
ATOM 813 C CA . VAL A 1 101 ? -1.383 10.391 12.053 1.00 95.19 101 VAL A CA 1
ATOM 814 C C . VAL A 1 101 ? -1.508 11.482 13.112 1.00 95.19 101 VAL A C 1
ATOM 816 O O . VAL A 1 101 ? -1.986 11.206 14.208 1.00 95.19 101 VAL A O 1
ATOM 819 N N . GLU A 1 102 ? -1.048 12.697 12.798 1.00 93.88 102 GLU A N 1
ATOM 820 C CA . GLU A 1 102 ? -1.279 13.864 13.645 1.00 93.88 102 GLU A CA 1
ATOM 821 C C . GLU A 1 102 ? -2.784 14.079 13.849 1.00 93.88 102 GLU A C 1
ATOM 823 O O . GLU A 1 102 ? -3.601 13.865 12.945 1.00 93.88 102 GLU A O 1
ATOM 828 N N . ARG A 1 103 ? -3.149 14.522 15.046 1.00 90.94 103 ARG A N 1
ATOM 829 C CA . ARG A 1 103 ? -4.518 14.649 15.539 1.00 90.94 103 ARG A CA 1
ATOM 830 C C . ARG A 1 103 ? -5.405 15.458 14.597 1.00 90.94 103 ARG A C 1
ATOM 832 O O . ARG A 1 103 ? -6.478 14.995 14.224 1.00 90.94 103 ARG A O 1
ATOM 839 N N . GLN A 1 104 ? -4.897 16.598 14.130 1.00 91.00 104 GLN A N 1
ATOM 840 C CA . GLN A 1 104 ? -5.572 17.493 13.181 1.00 91.00 104 GLN A CA 1
ATOM 841 C C . GLN A 1 104 ? -5.992 16.813 11.866 1.00 91.00 104 GLN A C 1
ATOM 843 O O . GLN A 1 104 ? -6.887 17.292 11.174 1.00 91.00 104 GLN A O 1
ATOM 848 N N . ASN A 1 105 ? -5.350 15.697 11.513 1.00 92.19 105 ASN A N 1
ATOM 849 C CA . ASN A 1 105 ? -5.641 14.937 10.305 1.00 92.19 105 ASN A CA 1
ATOM 850 C C . ASN A 1 105 ? -6.672 13.846 10.586 1.00 92.19 105 ASN A C 1
ATOM 852 O O . ASN A 1 105 ? -7.708 13.793 9.921 1.00 92.19 105 ASN A O 1
ATOM 856 N N . ILE A 1 106 ? -6.415 13.023 11.604 1.00 93.06 106 ILE A N 1
ATOM 857 C CA . ILE A 1 106 ? -7.251 11.861 11.928 1.00 93.06 106 ILE A CA 1
ATOM 858 C C . ILE A 1 106 ? -8.619 12.244 12.504 1.00 93.06 106 ILE A C 1
ATOM 860 O O . ILE A 1 106 ? -9.562 11.474 12.354 1.00 93.06 106 ILE A O 1
ATOM 864 N N . GLU A 1 107 ? -8.764 13.433 13.100 1.00 94.06 107 GLU A N 1
ATOM 865 C CA . GLU A 1 107 ? -10.060 13.952 13.565 1.00 94.06 107 GLU A CA 1
ATOM 866 C C . GLU A 1 107 ? -11.046 14.219 12.413 1.00 94.06 107 GLU A C 1
ATOM 868 O O . GLU A 1 107 ? -12.247 14.322 12.659 1.00 94.06 107 GLU A O 1
ATOM 873 N N . ASN A 1 108 ? -10.575 14.268 11.159 1.00 96.00 108 ASN A N 1
ATOM 874 C CA . ASN A 1 108 ? -11.445 14.371 9.982 1.00 96.00 108 ASN A CA 1
ATOM 875 C C . ASN A 1 108 ? -12.080 13.030 9.580 1.00 96.00 108 ASN A C 1
ATOM 877 O O . ASN A 1 108 ? -13.038 13.018 8.805 1.00 96.00 108 ASN A O 1
ATOM 881 N N . LEU A 1 109 ? -11.572 11.900 10.089 1.00 96.56 109 LEU A N 1
ATOM 882 C CA . LEU A 1 109 ? -12.163 10.592 9.811 1.00 96.56 109 LEU A CA 1
ATOM 883 C C . LEU A 1 109 ? -13.564 10.502 10.434 1.00 96.56 109 LEU A C 1
ATOM 885 O O . LEU A 1 109 ? -13.781 11.021 11.530 1.00 96.56 109 LEU A O 1
ATOM 889 N N . PRO A 1 110 ? -14.524 9.819 9.791 1.00 96.19 110 PRO A N 1
ATOM 890 C CA . PRO A 1 110 ? -15.863 9.692 10.350 1.00 96.19 110 PRO A CA 1
ATOM 891 C C . PRO A 1 110 ? -15.841 8.956 11.694 1.00 96.19 110 PRO A C 1
ATOM 893 O O . PRO A 1 110 ? -14.968 8.131 11.974 1.00 96.19 110 PRO A O 1
ATOM 896 N N . ARG A 1 111 ? -16.833 9.245 12.536 1.00 97.00 111 ARG A N 1
ATOM 897 C CA . ARG A 1 111 ? -17.114 8.427 13.717 1.00 97.00 111 ARG A CA 1
ATOM 898 C C . ARG A 1 111 ? -17.627 7.059 13.262 1.00 97.00 111 ARG A C 1
ATOM 900 O O . ARG A 1 111 ? -18.325 6.969 12.258 1.00 97.00 111 ARG A O 1
ATOM 907 N N . ILE A 1 112 ? -17.269 6.008 13.991 1.00 98.31 112 ILE A N 1
ATOM 908 C CA . ILE A 1 112 ? -17.745 4.653 13.707 1.00 98.31 112 ILE A CA 1
ATOM 909 C C . ILE A 1 112 ? -19.142 4.497 14.304 1.00 98.31 112 ILE A C 1
ATOM 911 O O . ILE A 1 112 ? -19.325 4.679 15.513 1.00 98.31 112 ILE A O 1
ATOM 915 N N . GLU A 1 113 ? -20.116 4.144 13.474 1.00 98.19 113 GLU A N 1
ATOM 916 C CA . GLU A 1 113 ?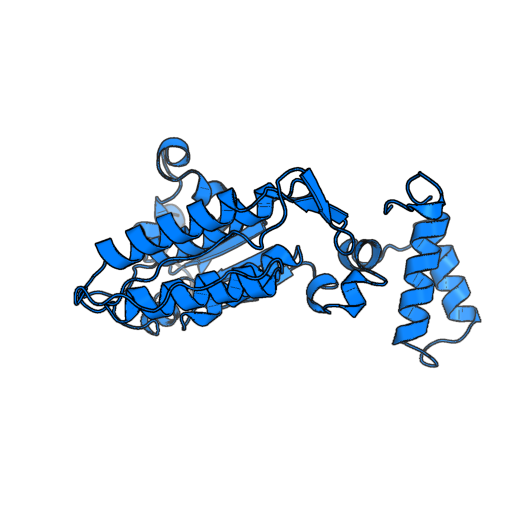 -21.482 3.889 13.916 1.00 98.19 113 GLU A CA 1
ATOM 917 C C . GLU A 1 113 ? -21.611 2.547 14.648 1.00 98.19 113 GLU A C 1
ATOM 919 O O . GLU A 1 113 ? -20.783 1.639 14.527 1.00 98.19 113 GLU A O 1
ATOM 924 N N . THR A 1 114 ? -22.659 2.428 15.463 1.00 97.50 114 THR A N 1
ATOM 925 C CA . THR A 1 114 ? -22.962 1.164 16.148 1.00 97.50 114 THR A CA 1
ATOM 926 C C . THR A 1 114 ? -23.470 0.147 15.133 1.00 97.50 114 THR A C 1
ATOM 928 O O . THR A 1 114 ? -24.260 0.488 14.255 1.00 97.50 114 THR A O 1
ATOM 931 N N . GLN A 1 115 ? -23.032 -1.105 15.255 1.00 96.75 115 GLN A N 1
ATOM 932 C CA . GLN A 1 115 ? -23.443 -2.180 14.366 1.00 96.75 115 GLN A CA 1
ATOM 933 C C . GLN A 1 115 ? -24.952 -2.395 14.480 1.00 96.75 115 GLN A C 1
ATOM 935 O O . GLN A 1 115 ? -25.483 -2.715 15.544 1.00 96.75 115 GLN A O 1
ATOM 940 N N . SER A 1 116 ? -25.629 -2.213 13.355 1.00 95.06 116 SER A N 1
ATOM 941 C CA . SER A 1 116 ? -27.079 -2.314 13.211 1.00 95.06 116 SER A CA 1
ATOM 942 C C . SER A 1 116 ? -27.563 -3.761 13.080 1.00 95.06 116 SER A C 1
ATOM 944 O O . SER A 1 116 ? -28.751 -4.033 13.234 1.00 95.06 116 SER A O 1
ATOM 946 N N . GLY A 1 117 ? -26.647 -4.691 12.786 1.00 94.12 117 GLY A N 1
ATOM 947 C CA . GLY A 1 117 ? -26.963 -6.069 12.405 1.00 94.12 117 GLY A CA 1
ATOM 948 C C . GLY A 1 117 ? -27.328 -6.228 10.925 1.00 94.12 117 GLY A C 1
ATOM 949 O O . GLY A 1 117 ? -27.549 -7.353 10.478 1.00 94.12 117 GLY A O 1
ATOM 950 N N . ASN A 1 118 ? -27.363 -5.134 10.156 1.00 96.56 118 ASN A N 1
ATOM 951 C CA . ASN A 1 118 ? -27.540 -5.190 8.711 1.00 96.56 118 ASN A CA 1
ATOM 952 C C . ASN A 1 118 ? -26.315 -5.804 8.038 1.00 96.56 118 ASN A C 1
ATOM 954 O O . ASN A 1 118 ? -25.174 -5.593 8.455 1.00 96.56 118 ASN A O 1
ATOM 958 N N . LYS A 1 119 ? -26.562 -6.519 6.943 1.00 97.38 119 LYS A N 1
ATOM 959 C CA . LYS A 1 119 ? -25.520 -7.106 6.111 1.00 97.38 119 LYS A CA 1
ATOM 960 C C . LYS A 1 119 ? -25.734 -6.698 4.663 1.00 97.38 119 LYS A C 1
ATOM 962 O O . LYS A 1 119 ? -26.826 -6.880 4.125 1.00 97.38 119 LYS A O 1
ATOM 967 N N . ARG A 1 120 ? -24.701 -6.127 4.052 1.00 97.38 120 ARG A N 1
ATOM 968 C CA . ARG A 1 120 ? -24.689 -5.758 2.636 1.00 97.38 120 ARG A CA 1
ATOM 969 C C . ARG A 1 120 ? -24.540 -6.990 1.752 1.00 97.38 120 ARG A C 1
ATOM 971 O O . ARG A 1 120 ? -24.207 -8.079 2.221 1.00 97.38 120 ARG A O 1
ATOM 978 N N . GLU A 1 121 ? -24.789 -6.796 0.462 1.00 97.69 121 GLU A N 1
ATOM 979 C CA . GLU A 1 121 ? -24.517 -7.811 -0.551 1.00 97.69 121 GLU A CA 1
ATOM 980 C C . GLU A 1 121 ? -23.032 -8.200 -0.545 1.00 97.69 121 GLU A C 1
ATOM 982 O O . GLU A 1 121 ? -22.154 -7.362 -0.324 1.00 97.69 121 GLU A O 1
ATOM 987 N N . THR A 1 122 ? -22.756 -9.485 -0.771 1.00 98.44 122 THR A N 1
ATOM 988 C CA . THR A 1 122 ? -21.391 -10.006 -0.859 1.00 98.44 122 THR A CA 1
ATOM 989 C C . THR A 1 122 ? -20.639 -9.331 -2.006 1.00 98.44 122 THR A C 1
ATOM 991 O O . THR A 1 122 ? -21.089 -9.331 -3.150 1.00 98.44 122 THR A O 1
ATOM 994 N N . TYR A 1 123 ? -19.457 -8.797 -1.712 1.00 98.50 123 TYR A N 1
ATOM 995 C CA . TYR A 1 123 ? -18.604 -8.153 -2.702 1.00 98.50 123 TYR A CA 1
ATOM 996 C C . TYR A 1 123 ? -17.683 -9.176 -3.376 1.00 98.50 123 TYR A C 1
ATOM 998 O O . TYR A 1 123 ? -16.799 -9.747 -2.734 1.00 98.50 123 TYR A O 1
ATOM 1006 N N . LEU A 1 124 ? -17.854 -9.396 -4.681 1.00 98.56 124 LEU A N 1
ATOM 1007 C CA . LEU A 1 124 ? -16.914 -10.186 -5.479 1.00 98.56 124 LEU A CA 1
ATOM 1008 C C . LEU A 1 124 ? -15.629 -9.390 -5.707 1.00 98.56 124 LEU A C 1
ATOM 1010 O O . LEU A 1 124 ? -15.665 -8.350 -6.359 1.00 98.56 124 LEU A O 1
ATOM 1014 N N . VAL A 1 125 ? -14.491 -9.896 -5.228 1.00 98.62 125 VAL A N 1
ATOM 1015 C CA . VAL A 1 125 ? -13.191 -9.223 -5.346 1.00 98.62 125 VAL A CA 1
ATOM 1016 C C . VAL A 1 125 ? -12.544 -9.525 -6.704 1.00 98.62 125 VAL A C 1
ATOM 1018 O O . VAL A 1 125 ? -12.140 -10.666 -6.943 1.00 98.62 125 VAL A O 1
ATOM 1021 N N . PRO A 1 126 ? -12.363 -8.528 -7.593 1.00 98.12 126 PRO A N 1
ATOM 1022 C CA . PRO A 1 126 ? -11.663 -8.738 -8.858 1.00 98.12 126 PRO A CA 1
ATOM 1023 C C . PRO A 1 126 ? -10.177 -9.080 -8.656 1.00 98.12 126 PRO A C 1
ATOM 1025 O O . PRO A 1 126 ? -9.519 -8.570 -7.749 1.00 98.12 126 PRO A O 1
ATOM 1028 N N . ASP A 1 127 ? -9.602 -9.878 -9.562 1.00 95.94 127 ASP A N 1
ATOM 1029 C CA . ASP A 1 127 ? -8.185 -10.296 -9.550 1.00 95.94 127 ASP A CA 1
ATOM 1030 C C . ASP A 1 127 ? -7.213 -9.203 -10.050 1.00 95.94 127 ASP A C 1
ATOM 1032 O O . ASP A 1 127 ? -6.350 -9.405 -10.919 1.00 95.94 127 ASP A O 1
ATOM 1036 N N . THR A 1 128 ? -7.372 -7.998 -9.511 1.00 94.06 128 THR A N 1
ATOM 1037 C CA . THR A 1 128 ? -6.598 -6.799 -9.838 1.00 94.06 128 THR A CA 1
ATOM 1038 C C . THR A 1 128 ? -6.175 -6.075 -8.561 1.00 94.06 128 THR A C 1
ATOM 1040 O O . THR A 1 128 ? -6.697 -6.325 -7.478 1.00 94.06 128 THR A O 1
ATOM 1043 N N . LYS A 1 129 ? -5.188 -5.179 -8.671 1.00 92.12 129 LYS A N 1
ATOM 1044 C CA . LYS A 1 129 ? -4.708 -4.404 -7.510 1.00 92.12 129 LYS A CA 1
ATOM 1045 C C . LYS A 1 129 ? -5.809 -3.454 -7.042 1.00 92.12 129 LYS A C 1
ATOM 1047 O O . LYS A 1 129 ? -6.059 -3.309 -5.857 1.00 92.12 129 LYS A O 1
ATOM 1052 N N . GLU A 1 130 ? -6.473 -2.864 -8.022 1.00 95.75 130 GLU A N 1
ATOM 1053 C CA . GLU A 1 130 ? -7.609 -1.968 -7.918 1.00 95.75 130 GLU A CA 1
ATOM 1054 C C . GLU A 1 130 ? -8.779 -2.677 -7.219 1.00 95.75 130 GLU A C 1
ATOM 1056 O O . GLU A 1 130 ? -9.283 -2.163 -6.231 1.00 95.75 130 GLU A O 1
ATOM 1061 N N . GLY A 1 131 ? -9.095 -3.920 -7.603 1.00 97.75 131 GLY A N 1
ATOM 1062 C CA . GLY A 1 131 ? -10.130 -4.725 -6.948 1.00 97.75 131 GLY A CA 1
ATOM 1063 C C . GLY A 1 131 ? -9.845 -5.027 -5.474 1.00 97.75 131 GLY A C 1
ATOM 1064 O O . GLY A 1 131 ? -10.761 -5.027 -4.656 1.00 97.75 131 GLY A O 1
ATOM 1065 N N . TRP A 1 132 ? -8.577 -5.230 -5.101 1.00 97.38 132 TRP A N 1
ATOM 1066 C CA . TRP A 1 132 ? -8.198 -5.377 -3.690 1.00 97.38 132 TRP A CA 1
ATOM 1067 C C . TRP A 1 132 ? -8.373 -4.069 -2.905 1.00 97.38 132 TRP A C 1
ATOM 1069 O O . TRP A 1 132 ? -8.799 -4.093 -1.751 1.00 97.38 132 TRP A O 1
ATOM 1079 N N . CYS A 1 133 ? -8.053 -2.934 -3.529 1.00 98.06 133 CYS A N 1
ATOM 1080 C CA . CYS A 1 133 ? -8.217 -1.608 -2.935 1.00 98.06 133 CYS A CA 1
ATOM 1081 C C . CYS A 1 133 ? -9.707 -1.269 -2.750 1.00 98.06 133 CYS A C 1
ATOM 1083 O O . CYS A 1 133 ? -10.120 -0.856 -1.667 1.00 98.06 133 CYS A O 1
ATOM 1085 N N . ASP A 1 134 ? -10.530 -1.551 -3.762 1.00 98.56 134 ASP A N 1
ATOM 1086 C CA . ASP A 1 134 ? -11.981 -1.366 -3.713 1.00 98.56 134 ASP A CA 1
ATOM 1087 C C . ASP A 1 134 ? -12.644 -2.283 -2.674 1.00 98.56 134 ASP A C 1
ATOM 1089 O O . ASP A 1 134 ? -13.583 -1.861 -1.998 1.00 98.56 134 ASP A O 1
ATOM 1093 N N . ALA A 1 135 ? -12.134 -3.505 -2.476 1.00 98.62 135 ALA A N 1
ATOM 1094 C CA . ALA A 1 135 ? -12.595 -4.394 -1.410 1.00 98.62 135 ALA A CA 1
ATOM 1095 C C . ALA A 1 135 ? -12.300 -3.817 -0.014 1.00 98.62 135 ALA A C 1
ATOM 1097 O O . ALA A 1 135 ? -13.190 -3.788 0.838 1.00 98.62 135 ALA A O 1
ATOM 1098 N N . LEU A 1 136 ? -11.084 -3.300 0.215 1.00 98.75 136 LEU A N 1
ATOM 1099 C CA . LEU A 1 136 ? -10.737 -2.619 1.469 1.00 98.75 136 LEU A CA 1
ATOM 1100 C C . LEU A 1 136 ? -11.637 -1.403 1.709 1.00 98.75 136 LEU A C 1
ATOM 1102 O O . LEU A 1 136 ? -12.147 -1.230 2.817 1.00 98.75 136 LEU A O 1
ATOM 1106 N N . LEU A 1 137 ? -11.853 -0.578 0.682 1.00 98.75 137 LEU A N 1
ATOM 1107 C CA . LEU A 1 137 ? -12.728 0.585 0.783 1.00 98.75 137 LEU A CA 1
ATOM 1108 C C . LEU A 1 137 ? -14.174 0.183 1.092 1.00 98.75 137 LEU A C 1
ATOM 1110 O O . LEU A 1 137 ? -14.771 0.747 2.004 1.00 98.75 137 LEU A O 1
ATOM 1114 N N . SER A 1 138 ? -14.705 -0.822 0.395 1.00 98.69 138 SER A N 1
ATOM 1115 C CA . SER A 1 138 ? -16.064 -1.332 0.615 1.00 98.69 138 SER A CA 1
ATOM 1116 C C . SER A 1 138 ? -16.236 -1.867 2.038 1.00 98.69 138 SER A C 1
ATOM 1118 O O . SER A 1 138 ? -17.256 -1.606 2.675 1.00 98.69 138 SER A O 1
ATOM 1120 N N . GLY A 1 139 ? -15.226 -2.565 2.569 1.00 98.75 139 GLY A N 1
ATOM 1121 C CA . GLY A 1 139 ? -15.185 -3.000 3.966 1.00 98.75 139 GLY A CA 1
ATOM 1122 C C . GLY A 1 139 ? -15.224 -1.821 4.932 1.00 98.75 139 GLY A C 1
ATOM 1123 O O . GLY A 1 139 ? -16.121 -1.741 5.769 1.00 98.75 139 GLY A O 1
ATOM 1124 N N . LEU A 1 140 ? -14.306 -0.863 4.771 1.00 98.75 140 LEU A N 1
ATOM 1125 C CA . LEU A 1 140 ? -14.251 0.349 5.592 1.00 98.75 140 LEU A CA 1
ATOM 1126 C C . LEU A 1 140 ? -15.585 1.106 5.578 1.00 98.75 140 LEU A C 1
ATOM 1128 O O . LEU A 1 140 ? -16.126 1.392 6.639 1.00 98.75 140 LEU A O 1
ATOM 1132 N N . GLU A 1 141 ? -16.144 1.398 4.404 1.00 98.56 141 GLU A N 1
ATOM 1133 C CA . GLU A 1 141 ? -17.411 2.128 4.271 1.00 98.56 141 GL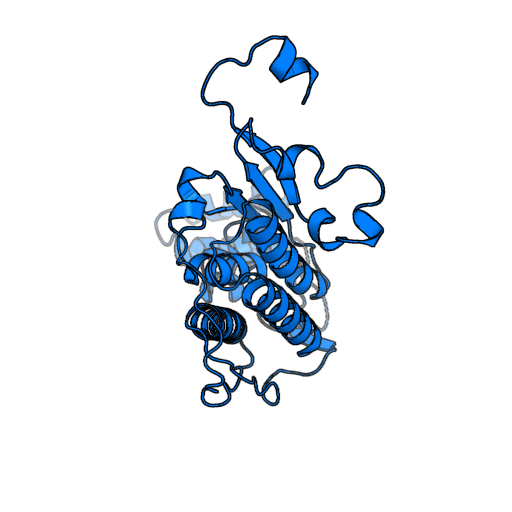U A CA 1
ATOM 1134 C C . GLU A 1 141 ? -18.594 1.383 4.903 1.00 98.56 141 GLU A C 1
ATOM 1136 O O . GLU A 1 141 ? -19.489 2.019 5.457 1.00 98.56 141 GLU A O 1
ATOM 1141 N N . SER A 1 142 ? -18.603 0.050 4.847 1.00 98.56 142 SER A N 1
ATOM 1142 C CA . SER A 1 142 ? -19.661 -0.765 5.455 1.00 98.56 142 SER A CA 1
ATOM 1143 C C . SER A 1 142 ? -19.546 -0.774 6.976 1.00 98.56 142 SER A C 1
ATOM 1145 O O . SER A 1 142 ? -20.481 -0.375 7.670 1.00 98.56 142 SER A O 1
ATOM 1147 N N . TRP A 1 143 ? -18.370 -1.128 7.501 1.00 98.62 143 TRP A N 1
ATOM 1148 C CA . TRP A 1 143 ? -18.160 -1.264 8.941 1.00 98.62 143 TRP A CA 1
ATOM 1149 C C . TRP A 1 143 ? -18.254 0.074 9.677 1.00 98.62 143 TRP A C 1
ATOM 1151 O O . TRP A 1 143 ? -18.793 0.112 10.783 1.00 98.62 143 TRP A O 1
ATOM 1161 N N . TYR A 1 144 ? -17.796 1.178 9.071 1.00 98.44 144 TYR A N 1
ATOM 1162 C CA . TYR A 1 144 ? -17.977 2.518 9.644 1.00 98.44 144 TYR A CA 1
ATOM 1163 C C . TYR A 1 144 ? -19.443 2.952 9.679 1.00 98.44 144 TYR A C 1
ATOM 1165 O O . TYR A 1 144 ? -19.827 3.654 10.611 1.00 98.44 144 TYR A O 1
ATOM 1173 N N . ALA A 1 145 ? -20.255 2.537 8.702 1.00 98.19 145 ALA A N 1
ATOM 1174 C CA . ALA A 1 145 ? -21.680 2.859 8.637 1.00 98.19 145 ALA A CA 1
ATOM 1175 C C . ALA A 1 145 ? -22.552 1.997 9.569 1.00 98.19 145 ALA A C 1
ATOM 1177 O O . ALA A 1 145 ? -23.760 2.210 9.637 1.00 98.19 145 ALA A O 1
ATOM 1178 N N . GLY A 1 146 ? -21.960 1.042 10.294 1.00 97.94 146 GLY A N 1
ATOM 1179 C CA . GLY A 1 146 ? -22.707 0.136 11.166 1.00 97.94 146 GLY A CA 1
ATOM 1180 C C . GLY A 1 146 ? -23.278 -1.089 10.444 1.00 97.94 146 GLY A C 1
ATOM 1181 O O . GLY A 1 146 ? -24.127 -1.774 11.016 1.00 97.94 146 GLY A O 1
ATOM 1182 N N . ASP A 1 147 ? -22.841 -1.367 9.216 1.00 98.19 147 ASP A N 1
ATOM 1183 C CA . ASP A 1 147 ? -23.222 -2.558 8.453 1.00 98.19 147 ASP A CA 1
ATOM 1184 C C . ASP A 1 147 ? -22.078 -3.584 8.424 1.00 98.19 147 ASP A C 1
ATOM 1186 O O . ASP A 1 147 ? -20.904 -3.247 8.594 1.00 98.19 147 ASP A O 1
ATOM 1190 N N . ASP A 1 148 ? -22.408 -4.835 8.110 1.00 98.25 148 ASP A N 1
ATOM 1191 C CA . ASP A 1 148 ? -21.433 -5.878 7.791 1.00 98.25 148 ASP A CA 1
ATOM 1192 C C . ASP A 1 148 ? -21.399 -6.201 6.286 1.00 98.25 148 ASP A C 1
ATOM 1194 O O . ASP A 1 148 ? -22.344 -5.914 5.549 1.00 98.25 148 ASP A O 1
ATOM 1198 N N . ILE A 1 149 ? -20.316 -6.821 5.819 1.00 98.56 149 ILE A N 1
ATOM 1199 C CA . ILE A 1 149 ? -20.118 -7.229 4.424 1.00 98.56 149 ILE A CA 1
ATOM 1200 C C . ILE A 1 149 ? -19.250 -8.492 4.349 1.00 98.56 149 ILE A C 1
ATOM 1202 O O . ILE A 1 149 ? -18.264 -8.623 5.075 1.00 98.56 149 ILE A O 1
ATOM 1206 N N . ASP A 1 150 ? -19.625 -9.413 3.458 1.00 98.50 150 ASP A N 1
ATOM 1207 C CA . ASP A 1 150 ? -18.805 -10.573 3.093 1.00 98.50 150 ASP A CA 1
ATOM 1208 C C . ASP A 1 150 ? -18.097 -10.326 1.760 1.00 98.50 150 ASP A C 1
ATOM 1210 O O . ASP A 1 150 ? -18.583 -9.575 0.913 1.00 98.50 150 ASP A O 1
ATOM 1214 N N . PHE A 1 151 ? -16.991 -11.030 1.541 1.00 98.69 151 PHE A N 1
ATOM 1215 C CA . PHE A 1 151 ? -16.214 -10.949 0.311 1.00 98.69 151 PHE A CA 1
ATOM 1216 C C . PHE A 1 151 ? -16.103 -12.322 -0.348 1.00 98.69 151 PHE A C 1
ATOM 1218 O O . PHE A 1 151 ? -15.773 -13.308 0.312 1.00 98.69 151 PHE A O 1
ATOM 1225 N N . ASP A 1 152 ? -16.345 -12.374 -1.656 1.00 98.56 152 ASP A N 1
ATOM 1226 C CA . ASP A 1 152 ? -16.058 -13.544 -2.481 1.00 98.56 152 ASP A CA 1
ATOM 1227 C C . ASP A 1 152 ? -14.686 -13.379 -3.150 1.00 98.56 152 ASP A C 1
ATOM 1229 O O . ASP A 1 152 ? -14.456 -12.463 -3.942 1.00 98.56 152 ASP A O 1
ATOM 1233 N N . TYR A 1 153 ? -13.769 -14.290 -2.826 1.00 98.38 153 TYR A N 1
ATOM 1234 C CA . TYR A 1 153 ? -12.394 -14.311 -3.326 1.00 98.38 153 TYR A CA 1
ATOM 1235 C C . TYR A 1 153 ? -12.189 -15.288 -4.493 1.00 98.38 153 TYR A C 1
ATOM 1237 O O . TYR A 1 153 ? -11.054 -15.485 -4.925 1.00 98.38 153 TYR A O 1
ATOM 1245 N N . SER A 1 154 ? -13.255 -15.914 -5.002 1.00 97.88 154 SER A N 1
ATOM 1246 C CA . SER A 1 154 ? -13.209 -16.965 -6.028 1.00 97.88 154 SER A CA 1
ATOM 1247 C C . SER A 1 154 ? -12.512 -16.543 -7.325 1.00 97.88 154 SER A C 1
ATOM 1249 O O . SER A 1 154 ? -11.920 -17.380 -8.007 1.00 97.88 154 SER A O 1
ATOM 1251 N N . ALA A 1 155 ? -12.529 -15.248 -7.651 1.00 97.69 155 ALA A N 1
ATOM 1252 C CA . ALA A 1 155 ? -11.848 -14.708 -8.820 1.00 97.69 155 ALA A CA 1
ATOM 1253 C C . ALA A 1 155 ? -10.328 -14.537 -8.625 1.00 97.69 155 ALA A C 1
ATOM 1255 O O . ALA A 1 155 ? -9.602 -14.478 -9.619 1.00 97.69 155 ALA A O 1
ATOM 1256 N N . ILE A 1 156 ? -9.823 -14.460 -7.386 1.00 97.19 156 ILE A N 1
ATOM 1257 C CA . ILE A 1 156 ? -8.408 -14.180 -7.103 1.00 97.19 156 ILE A CA 1
ATOM 1258 C C . ILE A 1 156 ? -7.532 -15.360 -7.528 1.00 97.19 156 ILE A C 1
ATOM 1260 O O . ILE A 1 156 ? -7.752 -16.513 -7.150 1.00 97.19 156 ILE A O 1
ATOM 1264 N N . ARG A 1 157 ? -6.464 -15.065 -8.278 1.00 95.69 157 ARG A N 1
ATOM 1265 C CA . ARG A 1 157 ? -5.523 -16.090 -8.749 1.00 95.69 157 ARG A CA 1
ATOM 1266 C C . ARG A 1 157 ? -4.865 -16.851 -7.589 1.00 95.69 157 ARG A C 1
ATOM 1268 O O . ARG A 1 157 ? -4.502 -16.247 -6.576 1.00 95.69 157 ARG A O 1
ATOM 1275 N N . PRO A 1 158 ? -4.574 -18.153 -7.756 1.00 95.62 158 PRO A N 1
ATOM 1276 C CA . PRO A 1 158 ? -3.964 -18.952 -6.702 1.00 95.62 158 PRO A CA 1
ATOM 1277 C C . PRO A 1 158 ? -2.521 -18.528 -6.404 1.00 95.62 158 PRO A C 1
ATOM 1279 O O . PRO A 1 158 ? -1.807 -17.970 -7.252 1.00 95.62 158 PRO A O 1
ATOM 1282 N N . LYS A 1 159 ? -2.063 -18.862 -5.195 1.00 93.25 159 LYS A N 1
ATOM 1283 C CA . LYS A 1 159 ? -0.679 -18.673 -4.749 1.00 93.25 159 LYS A CA 1
ATOM 1284 C C . LYS A 1 159 ? 0.315 -19.292 -5.735 1.00 93.25 159 LYS A C 1
ATOM 1286 O O . LYS A 1 159 ? 0.125 -20.389 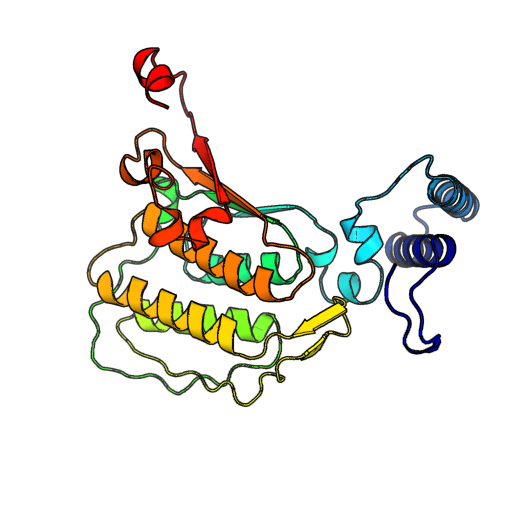-6.247 1.00 93.25 159 LYS A O 1
ATOM 1291 N N . GLY A 1 160 ? 1.400 -18.574 -6.008 1.00 89.31 160 GLY A N 1
ATOM 1292 C CA . GLY A 1 160 ? 2.442 -18.985 -6.947 1.00 89.31 160 GLY A CA 1
ATOM 1293 C C . GLY A 1 160 ? 2.215 -18.539 -8.396 1.00 89.31 160 GLY A C 1
ATOM 1294 O O . GLY A 1 160 ? 3.171 -18.594 -9.182 1.00 89.31 160 GLY A O 1
ATOM 1295 N N . SER A 1 161 ? 1.020 -18.042 -8.746 1.00 91.62 161 SER A N 1
ATOM 1296 C CA . SER A 1 161 ? 0.703 -17.512 -10.082 1.00 91.62 161 SER A CA 1
ATOM 1297 C C . SER A 1 161 ? 1.637 -16.369 -10.474 1.00 91.62 161 SER A C 1
ATOM 1299 O O . SER A 1 161 ? 1.908 -15.479 -9.671 1.00 91.62 161 SER A O 1
ATOM 1301 N N . ARG A 1 162 ? 2.146 -16.363 -11.712 1.00 86.25 162 ARG A N 1
ATOM 1302 C CA . ARG A 1 162 ? 3.076 -15.319 -12.180 1.00 86.25 162 ARG A CA 1
ATOM 1303 C C . ARG A 1 162 ? 2.371 -13.971 -12.353 1.00 86.25 162 ARG A C 1
ATOM 1305 O O . ARG A 1 162 ? 1.340 -13.883 -13.012 1.00 86.25 162 ARG A O 1
ATOM 1312 N N . LEU A 1 163 ? 2.989 -12.906 -11.846 1.00 86.62 163 LEU A N 1
ATOM 1313 C CA . LEU A 1 163 ? 2.575 -11.527 -12.112 1.00 86.62 163 LEU A CA 1
ATOM 1314 C C . LEU A 1 163 ? 3.298 -11.020 -13.364 1.00 86.62 163 LEU A C 1
ATOM 1316 O O . LEU A 1 163 ? 4.513 -10.847 -13.333 1.00 86.62 163 LEU A O 1
ATOM 1320 N N . LYS A 1 164 ? 2.575 -10.789 -14.465 1.00 83.75 164 LYS A N 1
ATOM 1321 C CA . LYS A 1 164 ? 3.184 -10.440 -15.764 1.00 83.75 164 LYS A CA 1
ATOM 1322 C C . LYS A 1 164 ? 3.767 -9.023 -15.794 1.00 83.75 164 LYS A C 1
ATOM 1324 O O . LYS A 1 164 ? 4.892 -8.834 -16.236 1.00 83.75 164 LYS A O 1
ATOM 1329 N N . THR A 1 165 ? 3.025 -8.042 -15.283 1.00 85.38 165 THR A N 1
ATOM 1330 C CA . THR A 1 165 ? 3.381 -6.618 -15.412 1.00 85.38 165 THR A CA 1
ATOM 1331 C C . THR A 1 165 ? 4.450 -6.181 -14.409 1.00 85.38 165 THR A C 1
ATOM 1333 O O . THR A 1 165 ? 5.505 -5.692 -14.797 1.00 85.38 165 THR A O 1
ATOM 1336 N N . MET A 1 166 ? 4.209 -6.403 -13.114 1.00 81.56 166 MET A N 1
ATOM 1337 C CA . MET A 1 166 ? 5.149 -6.034 -12.042 1.00 81.56 166 MET A CA 1
ATOM 1338 C C . MET A 1 166 ? 6.178 -7.148 -11.762 1.00 81.56 166 MET A C 1
ATOM 1340 O O . MET A 1 166 ? 7.167 -6.967 -11.055 1.00 81.56 166 MET A O 1
ATOM 1344 N N . GLY A 1 167 ? 5.998 -8.339 -12.337 1.00 80.50 167 GLY A N 1
ATOM 1345 C CA . GLY A 1 167 ? 6.857 -9.485 -12.063 1.00 80.50 167 GLY A CA 1
ATOM 1346 C C . GLY A 1 167 ? 6.646 -10.066 -10.659 1.00 80.50 167 GLY A C 1
ATOM 1347 O O . GLY A 1 167 ? 6.314 -9.372 -9.711 1.00 80.50 167 GLY A O 1
ATOM 1348 N N . GLY A 1 168 ? 7.014 -11.332 -10.473 1.00 83.06 168 GLY A N 1
ATOM 1349 C CA . GLY A 1 168 ? 6.936 -12.007 -9.170 1.00 83.06 168 GLY A CA 1
ATOM 1350 C C . GLY A 1 168 ? 5.828 -13.036 -9.163 1.00 83.06 168 GLY A C 1
ATOM 1351 O O . GLY A 1 168 ? 5.404 -13.482 -10.234 1.00 83.06 168 GLY A O 1
ATOM 1352 N N . ARG A 1 169 ? 5.413 -13.454 -7.972 1.00 87.00 169 ARG A N 1
ATOM 1353 C CA . ARG A 1 169 ? 4.376 -14.467 -7.800 1.00 87.00 169 ARG A CA 1
ATOM 1354 C C . ARG A 1 169 ? 3.318 -13.955 -6.836 1.00 87.00 169 ARG A C 1
ATOM 1356 O O . ARG A 1 169 ? 3.649 -13.295 -5.860 1.00 87.00 169 ARG A O 1
ATOM 1363 N N . ALA A 1 170 ? 2.065 -14.249 -7.147 1.00 89.56 170 ALA A N 1
ATOM 1364 C CA . ALA A 1 170 ? 0.935 -13.943 -6.292 1.00 89.56 170 ALA A CA 1
ATOM 1365 C C . ALA A 1 170 ? 0.966 -14.807 -5.028 1.00 89.56 170 ALA A C 1
ATOM 1367 O O . ALA A 1 170 ? 1.465 -15.936 -5.055 1.00 89.56 170 ALA A O 1
ATOM 1368 N N . MET A 1 171 ? 0.370 -14.299 -3.954 1.00 88.69 171 MET A N 1
ATOM 1369 C CA . MET A 1 171 ? 0.250 -15.016 -2.683 1.00 88.69 171 MET A CA 1
ATOM 1370 C C . MET A 1 171 ? -1.093 -15.712 -2.482 1.00 88.69 171 MET A C 1
ATOM 1372 O O . MET A 1 171 ? -1.256 -16.399 -1.482 1.00 88.69 171 MET A O 1
ATOM 1376 N N . GLY A 1 172 ? -2.008 -15.605 -3.448 1.00 93.19 172 GLY A N 1
ATOM 1377 C CA . GLY A 1 172 ? -3.402 -15.993 -3.252 1.00 93.19 172 GLY A CA 1
ATOM 1378 C C . GLY A 1 172 ? -4.185 -14.898 -2.529 1.00 93.19 172 GLY A C 1
ATOM 1379 O O . GLY A 1 172 ? -3.699 -13.772 -2.399 1.00 93.19 172 GLY A O 1
ATOM 1380 N N . ALA A 1 173 ? -5.391 -15.238 -2.080 1.00 96.38 173 ALA A N 1
ATOM 1381 C CA . ALA A 1 173 ? -6.294 -14.321 -1.387 1.00 96.38 173 ALA A CA 1
ATOM 1382 C C . ALA A 1 173 ? -5.942 -14.111 0.097 1.00 96.38 173 ALA A C 1
ATOM 1384 O O . ALA A 1 173 ? -6.314 -13.083 0.654 1.00 96.38 173 ALA A O 1
ATOM 1385 N N . ASP A 1 174 ? -5.204 -15.041 0.718 1.00 95.38 174 ASP A N 1
ATOM 1386 C CA . ASP A 1 174 ? -4.950 -15.065 2.168 1.00 95.38 174 ASP A CA 1
ATOM 1387 C C . ASP A 1 174 ? -4.494 -13.719 2.759 1.00 95.38 174 ASP A C 1
ATOM 1389 O O . ASP A 1 174 ? -5.052 -13.320 3.780 1.00 95.38 174 ASP A O 1
ATOM 1393 N N . PRO A 1 175 ? -3.559 -12.960 2.143 1.00 94.94 175 PRO A N 1
ATOM 1394 C CA . PRO A 1 175 ? -3.164 -11.666 2.697 1.00 94.94 175 PRO A CA 1
ATOM 1395 C C . PRO A 1 175 ? -4.324 -10.664 2.742 1.00 94.94 175 PRO A C 1
ATOM 1397 O O . PRO A 1 175 ? -4.477 -9.941 3.719 1.00 94.94 175 PRO A O 1
ATOM 1400 N N . LEU A 1 176 ? -5.172 -10.625 1.709 1.00 96.69 176 LEU A N 1
ATOM 1401 C CA . LEU A 1 176 ? -6.328 -9.729 1.690 1.00 96.69 176 LEU A CA 1
ATOM 1402 C C . LEU A 1 176 ? -7.366 -10.134 2.741 1.00 96.69 176 LEU A C 1
ATOM 1404 O O . LEU A 1 176 ? -7.921 -9.263 3.406 1.00 96.69 176 LEU A O 1
ATOM 1408 N N . ILE A 1 177 ? -7.602 -11.439 2.909 1.00 98.00 177 ILE A N 1
ATOM 1409 C CA . ILE A 1 177 ? -8.502 -11.974 3.941 1.00 98.00 177 ILE A CA 1
ATOM 1410 C C . ILE A 1 177 ? -8.039 -11.514 5.327 1.00 98.00 177 ILE A C 1
ATOM 1412 O O . ILE A 1 177 ? -8.834 -10.985 6.103 1.00 98.00 177 ILE A O 1
ATOM 1416 N N . ASP A 1 178 ? -6.748 -11.662 5.615 1.00 97.19 178 ASP A N 1
ATOM 1417 C CA . ASP A 1 178 ? -6.132 -11.259 6.880 1.00 97.19 178 ASP A CA 1
ATOM 1418 C C . ASP A 1 178 ? -6.234 -9.740 7.128 1.00 97.19 178 ASP A C 1
ATOM 1420 O O . ASP A 1 178 ? -6.645 -9.316 8.210 1.00 97.19 178 ASP A O 1
ATOM 1424 N N . LEU A 1 179 ? -5.975 -8.901 6.114 1.00 98.00 179 LEU A N 1
ATOM 1425 C CA . LEU A 1 179 ? -6.181 -7.450 6.223 1.00 98.00 179 LEU A CA 1
ATOM 1426 C C . LEU A 1 179 ? -7.645 -7.086 6.489 1.00 98.00 179 LEU A C 1
ATOM 1428 O O . LEU A 1 179 ? -7.913 -6.256 7.359 1.00 98.00 179 LEU A O 1
ATOM 1432 N N . LEU A 1 180 ? -8.590 -7.661 5.744 1.00 98.62 180 LEU A N 1
ATOM 1433 C CA . LEU A 1 180 ? -10.014 -7.348 5.893 1.00 98.62 180 LEU A CA 1
ATOM 1434 C C . LEU A 1 180 ? -10.536 -7.794 7.262 1.00 98.62 180 LEU A C 1
ATOM 1436 O O . LEU A 1 180 ? -11.291 -7.058 7.892 1.00 98.62 180 LEU A O 1
ATOM 1440 N N . SER A 1 181 ? -10.065 -8.938 7.759 1.00 98.50 181 SER A N 1
ATOM 1441 C CA . SER A 1 181 ? -10.416 -9.453 9.086 1.00 98.50 181 SER A CA 1
ATOM 1442 C C . SER A 1 181 ? -9.882 -8.541 10.192 1.00 98.50 181 SER A C 1
ATOM 1444 O O . SER A 1 181 ? -10.654 -8.075 11.029 1.00 98.50 181 SER A O 1
ATOM 1446 N N . PHE A 1 182 ? -8.596 -8.179 10.130 1.00 98.31 182 PHE A N 1
ATOM 1447 C CA . PHE A 1 182 ? -7.987 -7.213 11.050 1.00 98.31 182 PHE A CA 1
ATOM 1448 C C . PHE A 1 182 ? -8.711 -5.861 11.024 1.00 98.31 182 PHE A C 1
ATOM 1450 O O . PHE A 1 182 ? -8.978 -5.266 12.067 1.00 98.31 182 PHE A O 1
ATOM 1457 N N . THR A 1 183 ? -9.042 -5.370 9.828 1.00 98.62 183 THR A N 1
ATOM 1458 C CA . THR A 1 183 ? -9.732 -4.086 9.656 1.00 98.62 183 THR A CA 1
ATOM 1459 C C . THR A 1 183 ? -11.122 -4.142 10.282 1.00 98.62 183 THR A C 1
ATOM 1461 O O . THR A 1 183 ? -11.466 -3.254 11.057 1.00 98.62 183 THR A O 1
ATOM 1464 N N . LYS A 1 184 ? -11.896 -5.202 10.028 1.00 98.62 184 LYS A N 1
ATOM 1465 C CA . LYS A 1 184 ? -13.212 -5.407 10.643 1.00 98.62 184 LYS A CA 1
ATOM 1466 C C . LYS A 1 184 ? -13.130 -5.422 12.165 1.00 98.62 184 LYS A C 1
ATOM 1468 O O . LYS A 1 184 ? -13.863 -4.683 12.817 1.00 98.62 184 LYS A O 1
ATOM 1473 N N . GLU A 1 185 ? -12.233 -6.223 12.737 1.00 98.44 185 GLU A N 1
ATOM 1474 C CA . GLU A 1 185 ? -12.037 -6.303 14.189 1.00 98.44 185 GLU A CA 1
ATOM 1475 C C . GLU A 1 185 ? -11.670 -4.941 14.785 1.00 98.44 185 GLU A C 1
ATOM 1477 O O . GLU A 1 185 ? -12.234 -4.527 15.804 1.00 98.44 185 GLU A O 1
ATOM 1482 N N . LEU A 1 186 ? -10.774 -4.205 14.120 1.00 98.25 186 LEU A N 1
ATOM 1483 C CA . LEU A 1 186 ? -10.392 -2.859 14.523 1.00 98.25 186 LEU A CA 1
ATOM 1484 C C . LEU A 1 186 ? -11.593 -1.909 14.504 1.00 98.25 186 LEU A C 1
ATOM 1486 O O . LEU A 1 186 ? -11.827 -1.231 15.496 1.00 98.25 186 LEU A O 1
ATOM 1490 N N . ILE A 1 187 ? -12.382 -1.859 13.430 1.00 98.31 187 ILE A N 1
ATOM 1491 C CA . ILE A 1 187 ? -13.516 -0.926 13.342 1.00 98.31 187 ILE A CA 1
ATOM 1492 C C . ILE A 1 187 ? -14.631 -1.312 14.324 1.00 98.31 187 ILE A C 1
ATOM 1494 O O . ILE A 1 187 ? -15.094 -0.478 15.101 1.00 98.31 187 ILE A O 1
ATOM 1498 N N . VAL A 1 188 ? -15.015 -2.587 14.381 1.00 97.88 188 VAL A N 1
ATOM 1499 C CA . VAL A 1 188 ? -16.125 -3.057 15.226 1.00 97.88 188 VAL A CA 1
ATOM 1500 C C . VAL A 1 188 ? -15.800 -2.954 16.723 1.00 97.88 188 VAL A C 1
ATOM 1502 O O . VAL A 1 188 ? -16.683 -2.648 17.522 1.00 97.88 188 VAL A O 1
ATOM 1505 N N . SER A 1 189 ? -14.543 -3.118 17.142 1.00 97.75 189 SER A N 1
ATOM 1506 C CA . SER A 1 189 ? -14.138 -2.883 18.544 1.00 97.75 189 SER A CA 1
ATOM 1507 C C . SER A 1 189 ? -14.121 -1.398 18.947 1.00 97.75 189 SER A C 1
ATOM 1509 O O . SER A 1 189 ? -13.894 -1.061 20.111 1.00 97.75 189 SER A O 1
ATOM 1511 N N . ASN A 1 190 ? -14.363 -0.499 17.991 1.00 97.56 190 ASN A N 1
ATOM 1512 C CA . ASN A 1 190 ? -14.241 0.950 18.121 1.00 97.56 190 ASN A CA 1
ATOM 1513 C C . ASN A 1 190 ? -15.551 1.701 17.845 1.00 97.56 190 ASN A C 1
ATOM 1515 O O . ASN A 1 190 ? -15.537 2.911 17.615 1.00 97.56 190 ASN A O 1
ATOM 1519 N N . GLN A 1 191 ? -16.683 1.003 17.898 1.00 97.38 191 GLN A N 1
ATOM 1520 C CA . GLN A 1 191 ? -18.006 1.601 17.727 1.00 97.38 191 GLN A CA 1
ATOM 1521 C C . GLN A 1 191 ? -18.232 2.791 18.667 1.00 97.38 191 GLN A C 1
ATOM 1523 O O . GLN A 1 191 ? -17.840 2.782 19.836 1.00 97.38 191 GLN A O 1
ATOM 1528 N N . GLY A 1 192 ? -18.886 3.828 18.151 1.00 96.62 192 GLY A N 1
ATOM 1529 C CA . GLY A 1 192 ? -19.219 5.031 18.901 1.00 96.62 192 GLY A CA 1
ATOM 1530 C C . GLY A 1 192 ? -18.050 5.995 19.118 1.00 96.62 192 GLY A C 1
ATOM 1531 O O . GLY A 1 192 ? -18.230 7.003 19.808 1.00 96.62 192 GLY A O 1
ATOM 1532 N N . ARG A 1 193 ? -16.875 5.757 18.528 1.00 95.50 193 ARG A N 1
ATOM 1533 C CA . ARG A 1 193 ? -15.735 6.683 18.578 1.00 95.50 193 ARG A CA 1
ATOM 1534 C C . ARG A 1 193 ? -15.023 6.790 17.233 1.00 95.50 193 ARG A C 1
ATOM 1536 O O . ARG A 1 193 ? -15.324 6.064 16.291 1.00 95.50 193 ARG A O 1
ATOM 1543 N N . GLN A 1 194 ? -14.115 7.753 17.137 1.00 94.88 194 GLN A N 1
ATOM 1544 C CA . GLN A 1 194 ? -13.122 7.803 16.067 1.00 94.88 194 GLN A CA 1
ATOM 1545 C C . GLN A 1 194 ? -11.930 6.919 16.449 1.00 94.88 194 GLN A C 1
ATOM 1547 O O . GLN A 1 194 ? -11.679 6.664 17.635 1.00 94.88 194 GLN A O 1
ATOM 1552 N N . LEU A 1 195 ? -11.194 6.450 15.442 1.00 95.94 195 LEU A N 1
ATOM 1553 C CA . LEU A 1 195 ? -9.938 5.747 15.677 1.00 95.94 195 LEU A CA 1
ATOM 1554 C C . LEU A 1 195 ? -8.906 6.700 16.282 1.00 95.94 195 LEU A C 1
ATOM 1556 O O . LEU A 1 195 ? -8.775 7.846 15.855 1.00 95.94 195 LEU A O 1
ATOM 1560 N N . SER A 1 196 ? -8.134 6.201 17.244 1.00 94.44 196 SER A N 1
ATOM 1561 C CA . SER A 1 196 ? -6.960 6.915 17.735 1.00 94.44 196 SER A CA 1
ATOM 1562 C C . SER A 1 196 ? -5.821 6.858 16.716 1.00 94.44 196 SER A C 1
ATOM 1564 O O . SER A 1 196 ? -5.790 6.019 15.807 1.00 94.44 196 SER A O 1
ATOM 1566 N N . SER A 1 197 ? -4.827 7.723 16.890 1.00 94.12 197 SER A N 1
ATOM 1567 C CA . SER A 1 197 ? -3.646 7.773 16.028 1.00 94.12 197 SER A CA 1
ATOM 1568 C C . SER A 1 197 ? -2.949 6.411 15.924 1.00 94.12 197 SER A C 1
ATOM 1570 O O . SER A 1 197 ? -2.466 6.031 14.850 1.00 94.12 197 SER A O 1
ATOM 1572 N N . ILE A 1 198 ? -2.864 5.650 17.026 1.00 93.50 198 ILE A N 1
ATOM 1573 C CA . ILE A 1 198 ? -2.233 4.326 17.053 1.00 93.50 198 ILE A CA 1
ATOM 1574 C C . ILE A 1 198 ? -3.008 3.318 16.214 1.00 93.50 198 ILE A C 1
ATOM 1576 O O . ILE A 1 198 ? -2.390 2.572 15.465 1.00 93.50 198 ILE A O 1
ATOM 1580 N N . GLN A 1 199 ? -4.334 3.390 16.228 1.00 95.69 199 GLN A N 1
ATOM 1581 C CA . GLN A 1 199 ? -5.204 2.518 15.447 1.00 95.69 199 GLN A CA 1
ATOM 1582 C C . GLN A 1 199 ? -5.118 2.821 13.948 1.00 95.69 199 GLN A C 1
ATOM 1584 O O . GLN A 1 199 ? -4.967 1.899 13.150 1.00 95.69 199 GLN A O 1
ATOM 1589 N N . VAL A 1 200 ? -5.099 4.103 13.563 1.00 97.00 200 VAL A N 1
ATOM 1590 C CA . VAL A 1 200 ? -4.872 4.517 12.164 1.00 97.00 200 VAL A CA 1
ATOM 1591 C C . VAL A 1 200 ? -3.515 4.017 11.657 1.00 97.00 200 VAL A C 1
ATOM 1593 O O . VAL A 1 200 ? -3.402 3.483 10.557 1.00 97.00 200 VAL A O 1
ATOM 1596 N N . HIS A 1 201 ? -2.471 4.137 12.476 1.00 96.56 201 HIS A N 1
ATOM 1597 C CA . HIS A 1 201 ? -1.144 3.624 12.136 1.00 96.56 201 HIS A CA 1
ATOM 1598 C C . HIS A 1 201 ? -1.085 2.109 12.044 1.00 96.56 201 HIS A C 1
ATOM 1600 O O . HIS A 1 201 ? -0.407 1.596 11.162 1.00 96.56 201 HIS A O 1
ATOM 1606 N N . ASP A 1 202 ? -1.757 1.401 12.946 1.00 96.62 202 ASP A N 1
ATOM 1607 C CA . ASP A 1 202 ? -1.792 -0.054 12.929 1.00 96.62 202 ASP A CA 1
ATOM 1608 C C . ASP A 1 202 ? -2.499 -0.563 11.672 1.00 96.62 202 ASP A C 1
ATOM 1610 O O . ASP A 1 202 ? -1.967 -1.455 11.016 1.00 96.62 202 ASP A O 1
ATOM 1614 N N . LEU A 1 203 ? -3.604 0.071 11.263 1.00 97.88 203 LEU A N 1
ATOM 1615 C CA . LEU A 1 203 ? -4.269 -0.221 9.993 1.00 97.88 203 LEU A CA 1
ATOM 1616 C C . LEU A 1 203 ? -3.334 -0.000 8.794 1.00 97.88 203 LEU A C 1
ATOM 1618 O O . LEU A 1 203 ? -3.180 -0.890 7.963 1.00 97.88 203 LEU A O 1
ATOM 1622 N N . ILE A 1 204 ? -2.641 1.140 8.722 1.00 97.62 204 ILE A N 1
ATOM 1623 C CA . ILE A 1 204 ? -1.713 1.431 7.613 1.00 97.62 204 ILE A CA 1
ATOM 1624 C C . ILE A 1 204 ? -0.517 0.470 7.599 1.00 97.62 204 ILE A C 1
ATOM 1626 O O . ILE A 1 204 ? -0.094 0.003 6.540 1.00 97.62 204 ILE A O 1
ATOM 1630 N N . CYS A 1 205 ? 0.020 0.126 8.767 1.00 96.19 205 CYS A N 1
ATOM 1631 C CA . CYS A 1 205 ? 1.064 -0.883 8.889 1.00 96.19 205 CYS A CA 1
ATOM 1632 C C . CYS A 1 205 ? 0.564 -2.263 8.437 1.00 96.19 205 CYS A C 1
ATOM 1634 O O . CYS A 1 205 ? 1.268 -2.936 7.690 1.00 96.19 205 CYS A O 1
ATOM 1636 N N . LYS A 1 206 ? -0.661 -2.660 8.804 1.00 96.44 206 LYS A N 1
ATOM 1637 C CA . LYS A 1 206 ? -1.274 -3.914 8.340 1.00 96.44 206 LYS A CA 1
ATOM 1638 C C . LYS A 1 206 ? -1.444 -3.937 6.817 1.00 96.44 206 LYS A C 1
ATOM 1640 O O . LYS A 1 206 ? -1.140 -4.944 6.185 1.00 96.44 206 LYS A O 1
ATOM 1645 N N . ILE A 1 207 ? -1.827 -2.813 6.207 1.00 96.38 207 ILE A N 1
ATOM 1646 C CA . ILE A 1 207 ? -1.851 -2.663 4.742 1.00 96.38 207 ILE A CA 1
ATOM 1647 C C . ILE A 1 207 ? -0.449 -2.891 4.148 1.00 96.38 207 ILE A C 1
ATOM 1649 O O . ILE A 1 207 ? -0.301 -3.581 3.141 1.00 96.38 207 ILE A O 1
ATOM 1653 N N . GLY A 1 208 ? 0.602 -2.356 4.777 1.00 94.19 208 GLY A N 1
ATOM 1654 C CA . GLY A 1 208 ? 1.986 -2.602 4.360 1.00 94.19 208 GLY A CA 1
ATOM 1655 C C . GLY A 1 208 ? 2.392 -4.079 4.399 1.00 94.19 208 GLY A C 1
ATOM 1656 O O . GLY A 1 208 ? 3.128 -4.536 3.521 1.00 94.19 208 GLY A O 1
ATOM 1657 N N . GLU A 1 209 ? 1.899 -4.832 5.381 1.00 92.31 209 GLU A N 1
ATOM 1658 C CA . GLU A 1 209 ? 2.260 -6.237 5.607 1.00 92.31 209 GLU A CA 1
ATOM 1659 C C . GLU A 1 209 ? 1.821 -7.124 4.443 1.00 92.31 209 GLU A C 1
ATOM 1661 O O . GLU A 1 209 ? 2.598 -7.931 3.926 1.00 92.31 209 GLU A O 1
ATOM 1666 N N . ILE A 1 210 ? 0.601 -6.913 3.950 1.00 88.62 210 ILE A N 1
ATOM 1667 C CA . ILE A 1 210 ? 0.051 -7.743 2.875 1.00 88.62 210 ILE A CA 1
ATOM 1668 C C . ILE A 1 210 ? 0.730 -7.498 1.525 1.00 88.62 210 ILE A C 1
ATOM 1670 O O . ILE A 1 210 ? 0.757 -8.380 0.664 1.00 88.62 210 ILE A O 1
ATOM 1674 N N . VAL A 1 211 ? 1.327 -6.319 1.339 1.00 81.88 211 VAL A N 1
ATOM 1675 C CA . VAL A 1 211 ? 2.082 -5.983 0.129 1.00 81.88 211 VAL A CA 1
ATOM 1676 C C . VAL A 1 211 ? 3.457 -6.657 0.141 1.00 81.88 211 VAL A C 1
ATOM 1678 O O . VAL A 1 211 ? 3.909 -7.143 -0.901 1.00 81.88 211 VAL A O 1
ATOM 1681 N N . GLU A 1 212 ? 4.105 -6.762 1.307 1.00 66.06 212 GLU A N 1
ATOM 1682 C CA . GLU A 1 212 ? 5.387 -7.467 1.464 1.00 66.06 212 GLU A CA 1
ATOM 1683 C C . GLU A 1 212 ? 5.289 -8.949 1.083 1.00 66.06 212 GLU A C 1
ATOM 1685 O O . GLU A 1 212 ? 6.219 -9.496 0.476 1.00 66.06 212 GLU A O 1
ATOM 1690 N N . ALA A 1 213 ? 4.138 -9.577 1.335 1.00 53.66 213 ALA A N 1
ATOM 1691 C CA . ALA A 1 213 ? 3.907 -10.983 1.027 1.00 53.66 213 ALA A CA 1
ATOM 1692 C C . ALA A 1 213 ? 4.181 -11.332 -0.456 1.00 53.66 213 ALA A C 1
ATOM 1694 O O . ALA A 1 213 ? 4.558 -12.460 -0.754 1.00 53.66 213 ALA A O 1
ATOM 1695 N N . SER A 1 214 ? 4.113 -10.377 -1.395 1.00 53.97 214 SER A N 1
ATOM 1696 C CA . SER A 1 214 ? 4.357 -10.602 -2.837 1.00 53.97 214 SER A CA 1
ATOM 1697 C C . SER A 1 214 ? 5.836 -10.826 -3.240 1.00 53.97 214 SER A C 1
ATOM 1699 O O . SER A 1 214 ? 6.162 -10.928 -4.429 1.00 53.97 214 SER A O 1
ATOM 1701 N N . GLY A 1 215 ? 6.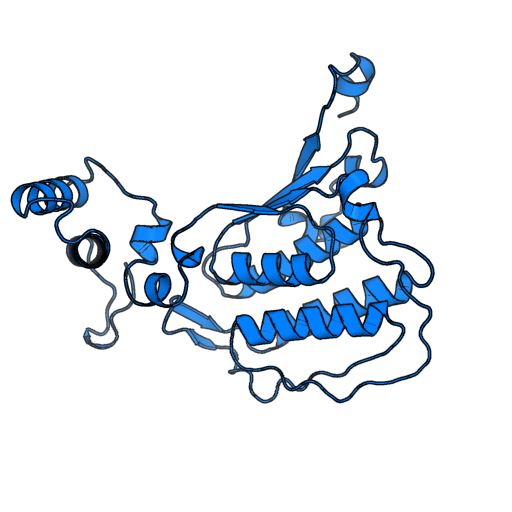751 -10.946 -2.269 1.00 50.44 215 GLY A N 1
ATOM 1702 C CA . GLY A 1 215 ? 7.992 -11.724 -2.413 1.00 50.44 215 GLY A CA 1
ATOM 1703 C C . GLY A 1 215 ? 9.143 -11.075 -3.187 1.00 50.44 215 GLY A C 1
ATOM 1704 O O . GLY A 1 215 ? 10.043 -11.779 -3.648 1.00 50.44 215 GLY A O 1
ATOM 1705 N N . LYS A 1 216 ? 9.144 -9.750 -3.367 1.00 55.44 216 LYS A N 1
ATOM 1706 C CA . LYS A 1 216 ? 10.257 -9.049 -4.043 1.00 55.44 216 LYS A CA 1
ATOM 1707 C C . LYS A 1 216 ? 10.815 -7.840 -3.311 1.00 55.44 216 LYS A C 1
ATOM 1709 O O . LYS A 1 216 ? 11.987 -7.524 -3.502 1.00 55.44 216 LYS A O 1
ATOM 1714 N N . ARG A 1 217 ? 10.000 -7.148 -2.519 1.00 65.88 217 ARG A N 1
ATOM 1715 C CA . ARG A 1 217 ? 10.417 -5.981 -1.743 1.00 65.88 217 ARG A CA 1
ATOM 1716 C C . ARG A 1 217 ? 9.382 -5.726 -0.658 1.00 65.88 217 ARG A C 1
ATOM 1718 O O . ARG A 1 217 ? 8.199 -5.651 -0.971 1.00 65.88 217 ARG A O 1
ATOM 1725 N N . ARG A 1 218 ? 9.838 -5.588 0.585 1.00 73.62 218 ARG A N 1
ATOM 1726 C CA . ARG A 1 218 ? 8.983 -5.181 1.701 1.00 73.62 218 ARG A CA 1
ATOM 1727 C C . ARG A 1 218 ? 8.399 -3.794 1.467 1.00 73.62 218 ARG A C 1
ATOM 1729 O O . ARG A 1 218 ? 9.075 -2.939 0.881 1.00 73.62 218 ARG A O 1
ATOM 1736 N N . ALA A 1 219 ? 7.182 -3.570 1.954 1.00 83.44 219 ALA A N 1
ATOM 1737 C CA . ALA A 1 219 ? 6.661 -2.221 2.087 1.00 83.44 219 ALA A CA 1
ATOM 1738 C C . ALA A 1 219 ? 7.611 -1.393 2.968 1.00 83.44 219 ALA A C 1
ATOM 1740 O O . ALA A 1 219 ? 8.249 -1.906 3.893 1.00 83.44 219 ALA A O 1
ATOM 1741 N N . ALA A 1 220 ? 7.725 -0.109 2.648 1.00 86.06 220 ALA A N 1
ATOM 1742 C CA . ALA A 1 220 ? 8.494 0.843 3.431 1.00 86.06 220 ALA A CA 1
ATOM 1743 C C . ALA A 1 220 ? 7.574 1.999 3.795 1.00 86.06 220 ALA A C 1
ATOM 1745 O O . ALA A 1 220 ? 7.019 2.660 2.912 1.00 86.06 220 ALA A O 1
ATOM 1746 N N . LEU A 1 221 ? 7.410 2.206 5.096 1.00 95.50 221 LEU A N 1
ATOM 1747 C CA . LEU A 1 221 ? 6.519 3.209 5.644 1.00 95.50 221 LEU A CA 1
ATOM 1748 C C . LEU A 1 221 ? 7.289 4.173 6.549 1.00 95.50 221 LEU A C 1
ATOM 1750 O O . LEU A 1 221 ? 8.235 3.785 7.242 1.00 95.50 221 LEU A O 1
ATOM 1754 N N . ILE A 1 222 ? 6.849 5.426 6.574 1.00 95.88 222 ILE A N 1
ATOM 1755 C CA . ILE A 1 222 ? 7.218 6.387 7.616 1.00 95.88 222 ILE A CA 1
ATOM 1756 C C . ILE A 1 222 ? 5.944 7.005 8.187 1.00 95.88 222 ILE A C 1
ATOM 1758 O O . ILE A 1 222 ? 5.083 7.448 7.437 1.00 95.88 222 ILE A O 1
ATOM 1762 N N . SER A 1 223 ? 5.808 6.992 9.509 1.00 95.88 223 SER A N 1
ATOM 1763 C CA . SER A 1 223 ? 4.647 7.509 10.231 1.00 95.88 223 SER A CA 1
ATOM 1764 C C . SER A 1 223 ? 5.048 8.746 11.021 1.00 95.88 223 SER A C 1
ATOM 1766 O O . SER A 1 223 ? 5.899 8.652 11.905 1.00 95.88 223 SER A O 1
ATOM 1768 N N . LEU A 1 224 ? 4.412 9.873 10.718 1.00 94.62 224 LEU A N 1
ATOM 1769 C CA . LEU A 1 224 ? 4.563 11.135 11.437 1.00 94.62 224 LEU A CA 1
ATOM 1770 C C . LEU A 1 224 ? 3.433 11.299 12.459 1.00 94.62 224 LEU A C 1
ATOM 1772 O O . LEU A 1 224 ? 2.290 10.964 12.151 1.00 94.62 224 LEU A O 1
ATOM 1776 N N . SER A 1 225 ? 3.732 11.771 13.665 1.00 92.31 225 SER A N 1
ATOM 1777 C CA . SER A 1 225 ? 2.743 11.996 14.733 1.00 92.31 225 SER A CA 1
ATOM 1778 C C . SER A 1 225 ? 3.042 13.254 15.544 1.00 92.31 225 SER A C 1
ATOM 1780 O O . SER A 1 225 ? 4.163 13.759 15.498 1.00 92.31 225 SER A O 1
ATOM 1782 N N . ASP A 1 226 ? 2.062 13.725 16.318 1.00 89.31 226 ASP A N 1
ATOM 1783 C CA . ASP A 1 226 ? 2.257 14.837 17.252 1.00 89.31 226 ASP A CA 1
ATOM 1784 C C . ASP A 1 226 ? 3.243 14.479 18.371 1.00 89.31 226 ASP A C 1
ATOM 1786 O O . ASP A 1 226 ? 3.314 13.330 18.817 1.00 89.31 226 ASP A O 1
ATOM 1790 N N . LEU A 1 227 ? 3.933 15.495 18.897 1.00 83.19 227 LEU A N 1
ATOM 1791 C CA . LEU A 1 227 ? 4.835 15.367 20.048 1.00 83.19 227 LEU A CA 1
ATOM 1792 C C . LEU A 1 227 ? 4.158 14.851 21.311 1.00 83.19 227 LEU A C 1
ATOM 1794 O O . LEU A 1 227 ? 4.734 14.045 22.038 1.00 83.19 227 LEU A O 1
ATOM 1798 N N . ASN A 1 228 ? 2.921 15.267 21.555 1.00 78.25 228 ASN A N 1
ATOM 1799 C CA . ASN A 1 228 ? 2.215 14.960 22.798 1.00 78.25 228 ASN A CA 1
ATOM 1800 C C . ASN A 1 228 ? 1.357 13.692 22.715 1.00 78.25 228 ASN A C 1
ATOM 1802 O O . ASN A 1 228 ? 0.556 13.419 23.608 1.00 78.25 228 ASN A O 1
ATOM 1806 N N . ASP A 1 229 ? 1.530 12.896 21.661 1.00 78.50 229 ASP A N 1
ATOM 1807 C CA . ASP A 1 229 ? 0.813 11.641 21.487 1.00 78.50 229 ASP A CA 1
ATOM 1808 C C . ASP A 1 229 ? 1.455 10.513 22.317 1.00 78.50 229 ASP A C 1
ATOM 1810 O O . ASP A 1 229 ? 2.363 9.793 21.883 1.00 78.50 229 ASP A O 1
ATOM 1814 N N . ALA A 1 230 ? 0.981 10.372 23.557 1.00 68.44 230 ALA A N 1
ATOM 1815 C CA . ALA A 1 230 ? 1.486 9.389 24.514 1.00 68.44 230 ALA A CA 1
ATOM 1816 C C . ALA A 1 230 ? 1.352 7.935 24.018 1.00 68.44 230 ALA A C 1
ATOM 1818 O O . ALA A 1 230 ? 2.234 7.112 24.290 1.00 68.44 230 ALA A O 1
ATOM 1819 N N . ASP A 1 231 ? 0.305 7.630 23.242 1.00 68.00 231 ASP A N 1
ATOM 1820 C CA . ASP A 1 231 ? 0.065 6.295 22.680 1.00 68.00 231 ASP A CA 1
ATOM 1821 C C . ASP A 1 231 ? 1.113 5.932 21.615 1.00 68.00 231 ASP A C 1
ATOM 1823 O O . ASP A 1 231 ? 1.374 4.754 21.344 1.00 68.00 231 ASP A O 1
ATOM 1827 N N . LYS A 1 232 ? 1.766 6.938 21.016 1.00 67.62 232 LYS A N 1
ATOM 1828 C CA . LYS A 1 232 ? 2.782 6.751 19.976 1.00 67.62 232 LYS A CA 1
ATOM 1829 C C . LYS A 1 232 ? 4.184 6.585 20.498 1.00 67.62 232 LYS A C 1
ATOM 1831 O O . LYS A 1 232 ? 4.878 5.696 19.994 1.00 67.62 232 LYS A O 1
ATOM 1836 N N . LYS A 1 233 ? 4.586 7.382 21.493 1.00 65.38 233 LYS A N 1
ATOM 1837 C CA . LYS A 1 233 ? 5.966 7.396 22.010 1.00 65.38 233 LYS A CA 1
ATOM 1838 C C . LYS A 1 233 ? 6.473 5.993 22.365 1.00 65.38 233 LYS A C 1
ATOM 1840 O O . LYS A 1 233 ? 7.640 5.686 22.169 1.00 65.38 233 LYS A O 1
ATOM 1845 N N . LYS A 1 234 ? 5.589 5.099 22.828 1.00 70.00 234 LYS A N 1
ATOM 1846 C CA . LYS A 1 234 ? 5.960 3.755 23.314 1.00 70.00 234 LYS A CA 1
ATOM 1847 C C . LYS A 1 234 ? 5.505 2.597 22.425 1.00 70.00 234 LYS A C 1
ATOM 1849 O O . LYS A 1 234 ? 5.675 1.438 22.801 1.00 70.00 234 LYS A O 1
ATOM 1854 N N . LYS A 1 235 ? 4.958 2.858 21.232 1.00 78.38 235 LYS A N 1
ATOM 1855 C CA . LYS A 1 235 ? 4.313 1.815 20.405 1.00 78.38 235 LYS A CA 1
ATOM 1856 C C . LYS A 1 235 ? 5.254 0.723 19.881 1.00 78.38 235 LYS A C 1
ATOM 1858 O O . LYS A 1 235 ? 4.770 -0.326 19.453 1.00 78.38 235 LYS A O 1
ATOM 1863 N N . LYS A 1 236 ? 6.568 0.985 19.895 1.00 85.56 236 LYS A N 1
ATOM 1864 C CA . LYS A 1 236 ? 7.651 0.047 19.553 1.00 85.56 236 LYS A CA 1
ATOM 1865 C C . LYS A 1 236 ? 8.576 -0.282 20.736 1.00 85.56 236 LYS A C 1
ATOM 1867 O O . LYS A 1 236 ? 9.677 -0.782 20.529 1.00 85.56 236 LYS A O 1
ATOM 1872 N N . ASN A 1 237 ? 8.140 -0.032 21.969 1.00 82.81 237 ASN A N 1
ATOM 1873 C CA . ASN A 1 237 ? 8.928 -0.362 23.155 1.00 82.81 237 ASN A CA 1
ATOM 1874 C C . ASN A 1 237 ? 8.649 -1.800 23.611 1.00 82.81 237 ASN A C 1
ATOM 1876 O O . ASN A 1 237 ? 7.573 -2.353 23.378 1.00 82.81 237 ASN A O 1
ATOM 1880 N N . GLY A 1 238 ? 9.623 -2.412 24.288 1.00 85.62 238 GLY A N 1
ATOM 1881 C CA . GLY A 1 238 ? 9.492 -3.774 24.808 1.00 85.62 238 GLY A CA 1
ATOM 1882 C C . GLY A 1 238 ? 9.318 -4.822 23.703 1.00 85.62 238 GLY A C 1
ATOM 1883 O O . GLY A 1 238 ? 9.981 -4.770 22.669 1.00 85.62 238 GLY A O 1
ATOM 1884 N N . ARG A 1 239 ? 8.4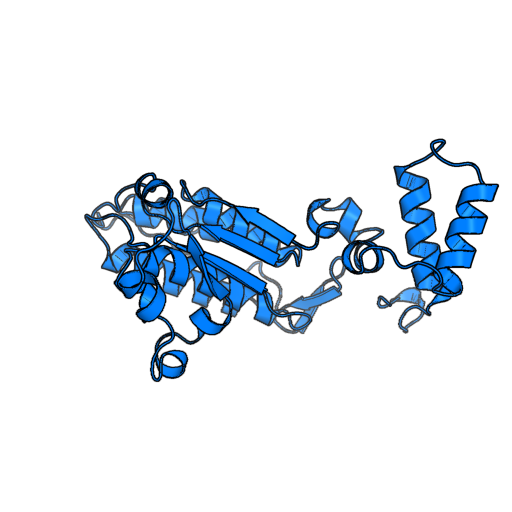28 -5.797 23.928 1.00 88.62 239 ARG A N 1
ATOM 1885 C CA . ARG A 1 239 ? 8.189 -6.934 23.018 1.00 88.62 239 ARG A CA 1
ATOM 1886 C C . ARG A 1 239 ? 7.049 -6.687 22.027 1.00 88.62 239 ARG A C 1
ATOM 1888 O O . ARG A 1 239 ? 6.234 -7.568 21.775 1.00 88.62 239 ARG A O 1
ATOM 1895 N N . PHE A 1 240 ? 6.976 -5.484 21.455 1.00 88.94 240 PHE A N 1
ATOM 1896 C CA . PHE A 1 240 ? 5.911 -5.128 20.506 1.00 88.94 240 PHE A CA 1
ATOM 1897 C C . PHE A 1 240 ? 5.841 -6.073 19.293 1.00 88.94 240 PHE A C 1
ATOM 1899 O O . PHE A 1 240 ? 4.781 -6.231 18.707 1.00 88.94 240 PHE A O 1
ATOM 1906 N N . TYR A 1 241 ? 6.955 -6.699 18.908 1.00 88.06 241 TYR A N 1
ATOM 1907 C CA . TYR A 1 241 ? 7.020 -7.635 17.784 1.00 88.06 241 TYR A CA 1
ATOM 1908 C C . TYR A 1 241 ? 6.248 -8.941 18.032 1.00 88.06 241 TYR A C 1
ATOM 1910 O O . TYR A 1 241 ? 5.931 -9.631 17.072 1.00 88.06 241 TYR A O 1
ATOM 1918 N N . GLU A 1 242 ? 5.933 -9.278 19.287 1.00 88.25 242 GLU A N 1
ATOM 1919 C CA . GLU A 1 242 ? 5.108 -10.447 19.625 1.00 88.25 242 GLU A CA 1
ATOM 1920 C C . GLU A 1 242 ? 3.609 -10.128 19.517 1.00 88.25 242 GLU A C 1
ATOM 1922 O O . GLU A 1 242 ? 2.822 -10.994 19.151 1.00 88.25 242 GLU A O 1
ATOM 1927 N N . THR A 1 243 ? 3.207 -8.889 19.820 1.00 86.75 243 THR A N 1
ATOM 1928 C CA . THR A 1 243 ? 1.790 -8.492 19.938 1.00 86.75 243 THR A CA 1
ATOM 1929 C C . THR A 1 243 ? 1.282 -7.626 18.787 1.00 86.75 243 THR A C 1
ATOM 1931 O O . THR A 1 243 ? 0.087 -7.608 18.511 1.00 86.75 243 THR A O 1
ATOM 1934 N N . ALA A 1 244 ? 2.171 -6.897 18.117 1.00 90.06 244 ALA A N 1
ATOM 1935 C CA . ALA A 1 244 ? 1.880 -5.995 17.007 1.00 90.06 244 ALA A CA 1
ATOM 1936 C C . ALA A 1 244 ? 3.029 -6.007 15.969 1.00 90.06 244 ALA A C 1
ATOM 1938 O O . ALA A 1 244 ? 3.656 -4.966 15.719 1.00 90.06 244 ALA A O 1
ATOM 1939 N N . PRO A 1 245 ? 3.347 -7.176 15.371 1.00 91.94 245 PRO A N 1
ATOM 1940 C CA . PRO A 1 245 ? 4.480 -7.343 14.455 1.00 91.94 245 PRO A CA 1
ATOM 1941 C C . PRO A 1 245 ? 4.420 -6.415 13.236 1.00 91.94 245 PRO A C 1
ATOM 1943 O O . PRO A 1 245 ? 5.464 -5.903 12.814 1.00 91.94 245 PRO A O 1
ATOM 1946 N N . HIS A 1 246 ? 3.215 -6.115 12.736 1.00 92.50 246 HIS A N 1
ATOM 1947 C CA . HIS A 1 246 ? 2.958 -5.210 11.609 1.00 92.50 246 HIS A CA 1
ATOM 1948 C C . HIS A 1 246 ? 3.575 -3.822 11.815 1.00 92.50 246 HIS A C 1
ATOM 1950 O O . HIS A 1 246 ? 4.028 -3.194 10.857 1.00 92.50 246 HIS A O 1
ATOM 1956 N N . ARG A 1 247 ? 3.709 -3.347 13.062 1.00 93.69 247 ARG A N 1
ATOM 1957 C CA . ARG A 1 247 ? 4.352 -2.054 13.363 1.00 93.69 247 ARG A CA 1
ATOM 1958 C C . ARG A 1 247 ? 5.794 -1.989 12.867 1.00 93.69 247 ARG A C 1
ATOM 1960 O O . ARG A 1 247 ? 6.297 -0.900 12.594 1.00 93.69 247 ARG A O 1
ATOM 1967 N N . SER A 1 248 ? 6.477 -3.122 12.701 1.00 91.62 248 SER A N 1
ATOM 1968 C CA . SER A 1 248 ? 7.856 -3.203 12.189 1.00 91.62 248 SER A CA 1
ATOM 1969 C C . SER A 1 248 ? 8.035 -2.622 10.780 1.00 91.62 248 SER A C 1
ATOM 1971 O O . SER A 1 248 ? 9.166 -2.375 10.363 1.00 91.62 248 SER A O 1
ATOM 1973 N N . LEU A 1 249 ? 6.946 -2.366 10.055 1.00 91.56 249 LEU A N 1
ATOM 1974 C CA . LEU A 1 249 ? 6.963 -1.853 8.685 1.00 91.56 249 LEU A CA 1
ATOM 1975 C C . LEU A 1 249 ? 7.193 -0.345 8.580 1.00 91.56 249 LEU A C 1
ATOM 1977 O O . LEU A 1 249 ? 7.662 0.118 7.540 1.00 91.56 249 LEU A O 1
ATOM 1981 N N . ALA A 1 250 ? 6.900 0.406 9.645 1.00 93.44 250 ALA A N 1
ATOM 1982 C CA . ALA A 1 250 ? 7.013 1.859 9.651 1.00 93.44 250 ALA A CA 1
ATOM 1983 C C . ALA A 1 250 ? 8.121 2.369 10.572 1.00 93.44 250 ALA A C 1
ATOM 1985 O O . ALA A 1 250 ? 8.144 2.059 11.765 1.00 93.44 250 ALA A O 1
ATOM 1986 N N . ASN A 1 251 ? 9.001 3.219 10.052 1.00 93.25 251 ASN A N 1
ATOM 1987 C CA . ASN A 1 251 ? 9.785 4.108 10.908 1.00 93.25 251 ASN A CA 1
ATOM 1988 C C . ASN A 1 251 ? 8.874 5.223 11.427 1.00 93.25 251 ASN A C 1
ATOM 1990 O O . ASN A 1 251 ? 7.922 5.608 10.753 1.00 93.25 251 ASN A O 1
ATOM 1994 N N . ASN A 1 252 ? 9.123 5.705 12.639 1.00 92.06 252 ASN A N 1
ATOM 1995 C CA . ASN A 1 252 ? 8.235 6.655 13.302 1.00 92.06 252 ASN A CA 1
ATOM 1996 C C . ASN A 1 252 ? 9.014 7.909 13.646 1.00 92.06 252 ASN A C 1
ATOM 1998 O O . ASN A 1 252 ? 10.140 7.804 14.126 1.00 92.06 252 ASN A O 1
ATOM 2002 N N . SER A 1 253 ? 8.410 9.063 13.402 1.00 91.62 253 SER A N 1
ATOM 2003 C CA . SER A 1 253 ? 9.006 10.348 13.732 1.00 91.62 253 SER A CA 1
ATOM 2004 C C . SER A 1 253 ? 7.950 11.278 14.293 1.00 91.62 253 SER A C 1
ATOM 2006 O O . SER A 1 253 ? 6.780 11.233 13.910 1.00 91.62 253 SER A O 1
ATOM 2008 N N . THR A 1 254 ? 8.396 12.124 15.201 1.00 89.75 254 THR A N 1
ATOM 2009 C CA . THR A 1 254 ? 7.571 13.127 15.846 1.00 89.75 254 THR A CA 1
ATOM 2010 C C . THR A 1 254 ? 7.698 14.452 15.105 1.00 89.75 254 THR A C 1
ATOM 2012 O O . THR A 1 254 ? 8.798 14.840 14.709 1.00 89.75 254 THR A O 1
ATOM 2015 N N . VAL A 1 255 ? 6.584 15.149 14.892 1.00 90.31 255 VAL A N 1
ATOM 2016 C CA . VAL A 1 255 ? 6.578 16.472 14.261 1.00 90.31 255 VAL A CA 1
ATOM 2017 C C . VAL A 1 255 ? 6.666 17.551 15.335 1.00 90.31 255 VAL A C 1
ATOM 2019 O O . V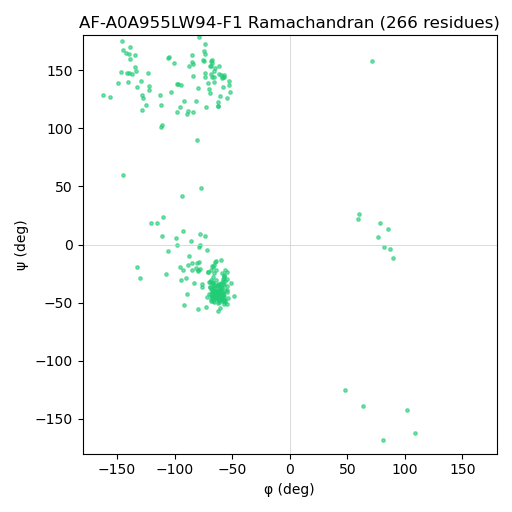AL A 1 255 ? 5.823 17.639 16.226 1.00 90.31 255 VAL A O 1
ATOM 2022 N N . TYR A 1 256 ? 7.686 18.398 15.215 1.00 87.56 256 TYR A N 1
ATOM 2023 C CA . TYR A 1 256 ? 7.886 19.571 16.058 1.00 87.56 256 TYR A CA 1
ATOM 2024 C C . TYR A 1 256 ? 7.367 20.818 15.341 1.00 87.56 256 TYR A C 1
ATOM 2026 O O . TYR A 1 256 ? 7.918 21.229 14.320 1.00 87.56 256 TYR A O 1
ATOM 2034 N N . THR A 1 257 ? 6.318 21.442 15.874 1.00 85.62 257 THR A N 1
ATOM 2035 C CA . THR A 1 257 ? 5.798 22.727 15.366 1.00 85.62 257 THR A CA 1
ATOM 2036 C C . THR A 1 257 ? 6.473 23.931 16.020 1.00 85.62 257 THR A C 1
ATOM 2038 O O . THR A 1 257 ? 6.415 25.043 15.498 1.00 85.62 257 THR A O 1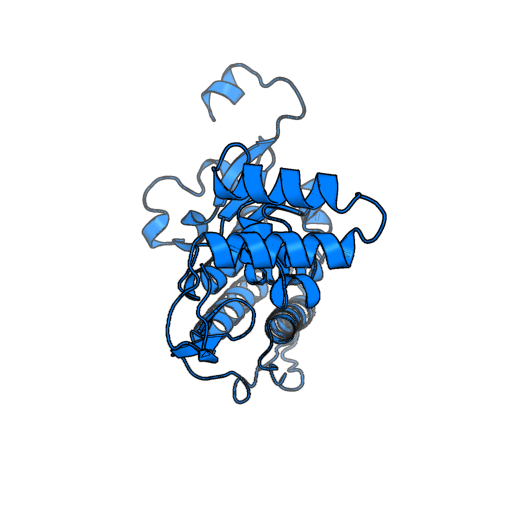
ATOM 2041 N N . GLN A 1 258 ? 7.135 23.711 17.155 1.00 86.69 258 GLN A N 1
ATOM 2042 C CA . GLN A 1 258 ? 7.917 24.692 17.897 1.00 86.69 258 GLN A CA 1
ATOM 2043 C C . GLN A 1 258 ? 9.190 24.024 18.421 1.00 86.69 258 GLN A C 1
ATOM 2045 O O . GLN A 1 258 ? 9.291 22.797 18.452 1.00 86.69 258 GLN A O 1
ATOM 2050 N N . LYS A 1 259 ? 10.175 24.831 18.826 1.00 88.69 259 LYS A N 1
ATOM 2051 C CA . LYS A 1 259 ? 11.384 24.313 19.472 1.00 88.69 259 LYS A CA 1
ATOM 2052 C C . LYS A 1 259 ? 10.980 23.619 20.786 1.00 88.69 259 LYS A C 1
ATOM 2054 O O . LYS A 1 259 ? 10.384 24.304 21.617 1.00 88.69 259 LYS A O 1
ATOM 2059 N N . PRO A 1 260 ? 11.305 22.329 20.985 1.00 85.12 260 PRO A N 1
ATOM 2060 C CA . PRO A 1 260 ? 10.940 21.633 22.211 1.00 85.12 260 PRO A CA 1
ATOM 2061 C C . PRO A 1 260 ? 11.703 22.188 23.406 1.00 85.12 260 PRO A C 1
ATOM 2063 O O . PRO A 1 260 ? 12.805 22.743 23.261 1.00 85.12 260 PRO A O 1
ATOM 2066 N N . THR A 1 261 ? 11.139 22.013 24.596 1.00 87.06 261 THR A N 1
ATOM 2067 C CA . THR A 1 261 ? 11.902 22.240 25.823 1.00 87.06 261 THR A CA 1
ATOM 2068 C C . THR A 1 261 ? 13.008 21.181 25.962 1.00 87.06 261 THR A C 1
ATOM 2070 O O . THR A 1 261 ? 12.933 20.112 25.347 1.00 87.06 261 THR A O 1
ATOM 2073 N N . PRO A 1 262 ? 14.070 21.446 26.745 1.00 88.25 262 PRO A N 1
ATOM 2074 C CA . PRO A 1 262 ? 15.091 20.439 27.027 1.00 88.25 262 PRO A CA 1
ATOM 2075 C C . PRO A 1 262 ? 14.513 19.137 27.598 1.00 88.25 262 PRO A C 1
ATOM 2077 O O . PRO A 1 262 ? 15.002 18.065 27.264 1.00 88.25 262 PRO A O 1
ATOM 2080 N N . GLU A 1 263 ? 13.468 19.221 28.421 1.00 84.81 263 GLU A N 1
ATOM 2081 C CA . GLU A 1 263 ? 12.783 18.062 28.998 1.00 84.81 263 GLU A CA 1
ATOM 2082 C C . GLU A 1 263 ? 12.063 17.247 27.919 1.00 84.81 263 GLU A C 1
ATOM 2084 O O . GLU A 1 263 ? 12.272 16.041 27.832 1.00 84.81 263 GLU A O 1
ATOM 2089 N N . GLU A 1 264 ? 11.286 17.904 27.050 1.00 80.75 264 GLU A N 1
ATOM 2090 C CA . GLU A 1 264 ? 10.590 17.249 25.933 1.00 80.75 264 GLU A CA 1
ATOM 2091 C C . GLU A 1 264 ? 11.563 16.551 24.977 1.00 80.75 264 GLU A C 1
ATOM 2093 O O . GLU A 1 264 ? 11.277 15.453 24.506 1.00 80.75 264 GLU A O 1
ATOM 2098 N N . PHE A 1 265 ? 12.721 17.167 24.720 1.00 79.25 265 PHE A N 1
ATOM 2099 C CA . PHE A 1 265 ? 13.767 16.598 23.870 1.00 79.25 265 PHE A CA 1
ATOM 2100 C C . PHE A 1 265 ? 14.481 15.397 24.511 1.00 79.25 265 PHE A C 1
ATOM 2102 O O . PHE A 1 265 ? 14.925 14.504 23.801 1.00 79.25 265 PHE A O 1
ATOM 2109 N N . LEU A 1 266 ? 14.619 15.373 25.841 1.00 78.94 266 LEU A N 1
ATOM 2110 C CA . LEU A 1 266 ? 15.253 14.265 26.568 1.00 78.94 266 LEU A CA 1
ATOM 2111 C C . LEU A 1 266 ? 14.312 13.072 26.796 1.00 78.94 266 LEU A C 1
ATOM 2113 O O . LEU A 1 266 ? 14.791 11.975 27.082 1.00 78.94 266 LEU A O 1
ATOM 2117 N N . GLU A 1 267 ? 12.996 13.281 26.721 1.00 72.31 267 GLU A N 1
ATOM 2118 C CA . GLU A 1 267 ? 11.984 12.224 26.847 1.00 72.31 267 GLU A CA 1
ATOM 2119 C C . GLU A 1 267 ? 11.682 11.472 25.536 1.00 72.31 267 GLU A C 1
ATOM 2121 O O . GLU A 1 267 ? 11.039 10.417 25.596 1.00 72.31 267 GLU A O 1
ATOM 2126 N N . GLU A 1 268 ? 12.084 12.008 24.376 1.00 64.38 268 GLU A N 1
ATOM 2127 C CA . GLU A 1 268 ? 11.995 11.331 23.065 1.00 64.38 268 GLU A CA 1
ATOM 2128 C C . GLU A 1 268 ? 13.048 10.218 22.916 1.00 64.38 268 GLU A C 1
ATOM 2130 O O . GLU A 1 268 ? 12.653 9.116 22.462 1.00 64.38 268 GLU A O 1
#

pLDDT: mean 92.0, std 8.24, range [50.44, 98.75]